Protein AF-A0A4V2Y4H7-F1 (afdb_monomer_lite)

Foldseek 3Di:
DDDDQDPDNDPPPDDADDDDDPVRVVVLVVQCVVPNAQPVRHSDADPVRHDDDPVNVLVVQVVVCVVPDDPVCNVDCPPVDVCVVVVVVLLVCVLVVNDLCSSCRRSVHDSVVSCLQRVVSVPPCVVVVVVVVCVVVVHDPDPPVVVVVVDDDPDPDPPPPRQPDPVSVVVVVVVVPPDDPPPDDDDDDDDDDDDDDDDDDDDDDDDDDDYDDDDD

pLDDT: mean 70.3, std 23.21, range [29.55, 97.69]

Sequence (216 aa):
MPPPRSLKARPKGVKRPVPASPELVAILRAHVAEFGAAEDGRLFRSQRGNRLAPVSYESVWRRAREHVLTAAQLATPLAQRPYDLRHACLSLWLNGGVPAANVAARAGHSVAMLQSTYAHCIDGDDEIMNRRIDAALGAPPTPVAERAEQSAAPLPHPRARVPRSFREYRRMITHSGSRRHTREAPEEGPDAGGDGSGQVDEPSPGQDVRRLHSAG

Radius of gyration: 30.88 Å; chains: 1; bounding box: 72×77×74 Å

Secondary structure (DSSP, 8-state):
-PPPPPSS---TT-----PPPHHHHHHHHHHHHHH---TT--S---TTSPPPPHHHHHHHHHHHHHHHS-HHHHTSSTT-STTHHHHHHHHHHHHTT--HHHHHHHHT--HHHHHHHHHHHHTT-HHHHHHHHHHHHT-----HHHHHHH-PPPP--------SSHHHHHHHHHHTT------PPPPPPP--------------------------

Structure (mmCIF, N/CA/C/O backbone):
data_AF-A0A4V2Y4H7-F1
#
_entry.id   AF-A0A4V2Y4H7-F1
#
loop_
_atom_site.group_PDB
_atom_site.id
_atom_site.type_symbol
_atom_site.label_atom_id
_atom_site.label_alt_id
_atom_site.label_comp_id
_atom_site.label_asym_id
_atom_site.label_entity_id
_atom_site.label_seq_id
_atom_site.pdbx_PDB_ins_code
_atom_site.Cartn_x
_atom_site.Cartn_y
_atom_site.Cartn_z
_atom_site.occupancy
_atom_site.B_iso_or_equiv
_atom_site.auth_seq_id
_atom_site.auth_comp_id
_atom_site.auth_asym_id
_atom_site.auth_atom_id
_atom_site.pdbx_PDB_model_num
ATOM 1 N N . MET A 1 1 ? -13.760 38.089 5.565 1.00 42.03 1 MET A N 1
ATOM 2 C CA . MET A 1 1 ? -12.705 37.204 6.111 1.00 42.03 1 MET A CA 1
ATOM 3 C C . MET A 1 1 ? -12.314 36.227 5.005 1.00 42.03 1 MET A C 1
ATOM 5 O O . MET A 1 1 ? -13.207 35.535 4.525 1.00 42.03 1 MET A O 1
ATOM 9 N N . PRO A 1 2 ? -11.073 36.238 4.487 1.00 47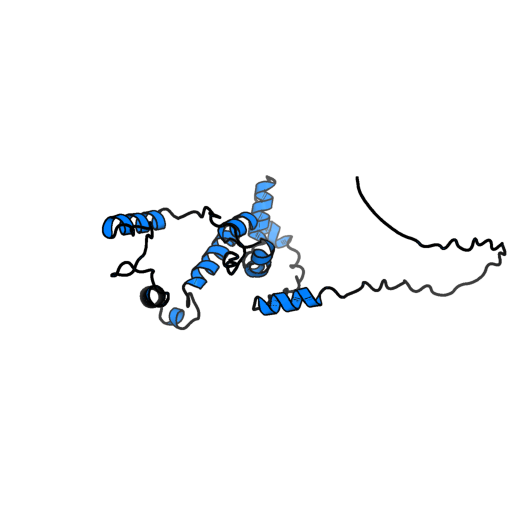.16 2 PRO A N 1
ATOM 10 C CA . PRO A 1 2 ? -10.687 35.316 3.421 1.00 47.16 2 PRO A CA 1
ATOM 11 C C . PRO A 1 2 ? -10.656 33.877 3.967 1.00 47.16 2 PRO A C 1
ATOM 13 O O . PRO A 1 2 ? -10.272 33.680 5.122 1.00 47.16 2 PRO A O 1
ATOM 16 N N . PRO A 1 3 ? -11.068 32.864 3.183 1.00 49.38 3 PRO A N 1
ATOM 17 C CA . PRO A 1 3 ? -11.133 31.493 3.670 1.00 49.38 3 PRO A CA 1
ATOM 18 C C . PRO A 1 3 ? -9.730 30.968 4.019 1.00 49.38 3 PRO A C 1
ATOM 20 O O . PRO A 1 3 ? -8.756 31.311 3.339 1.00 49.38 3 PRO A O 1
ATOM 23 N N . PRO A 1 4 ? -9.603 30.110 5.049 1.00 47.06 4 PRO A N 1
ATOM 24 C CA . PRO A 1 4 ? -8.318 29.554 5.444 1.00 47.06 4 PRO A CA 1
ATOM 25 C C . PRO A 1 4 ? -7.716 28.756 4.282 1.00 47.06 4 PRO A C 1
ATOM 27 O O . PRO A 1 4 ? -8.300 27.784 3.795 1.00 47.06 4 PRO A O 1
ATOM 30 N N . ARG A 1 5 ? -6.535 29.184 3.818 1.00 51.62 5 ARG A N 1
ATOM 31 C CA . ARG A 1 5 ? -5.764 28.477 2.787 1.00 51.62 5 ARG A CA 1
ATOM 32 C C . ARG A 1 5 ? -5.354 27.115 3.344 1.00 51.62 5 ARG A C 1
ATOM 34 O O . ARG A 1 5 ? -4.613 27.032 4.319 1.00 51.62 5 ARG A O 1
ATOM 41 N N . SER A 1 6 ? -5.843 26.040 2.727 1.00 47.53 6 SER A N 1
ATOM 42 C CA . SER A 1 6 ? -5.433 24.683 3.082 1.00 47.53 6 SER A CA 1
ATOM 43 C C . SER A 1 6 ? -3.945 24.485 2.775 1.00 47.53 6 SER A C 1
ATOM 45 O O . SER A 1 6 ? -3.427 25.004 1.785 1.00 47.53 6 SER A O 1
ATOM 47 N N . LEU A 1 7 ? -3.254 23.704 3.616 1.00 50.72 7 LEU A N 1
ATOM 48 C CA . LEU A 1 7 ? -1.792 23.517 3.587 1.00 50.72 7 LEU A CA 1
ATOM 49 C C . LEU A 1 7 ? -1.241 22.935 2.263 1.00 50.72 7 LEU A C 1
ATOM 51 O O . LEU A 1 7 ? -0.031 22.859 2.068 1.00 50.72 7 LEU A O 1
ATOM 55 N N . LYS A 1 8 ? -2.120 22.534 1.339 1.00 49.62 8 LYS A N 1
ATOM 56 C CA . LYS A 1 8 ? -1.843 22.305 -0.083 1.00 49.62 8 LYS A CA 1
ATOM 57 C C . LYS A 1 8 ? -3.092 22.756 -0.830 1.00 49.62 8 LYS A C 1
ATOM 59 O O . LYS A 1 8 ? -4.091 22.050 -0.749 1.00 49.62 8 LYS A O 1
ATOM 64 N N . ALA A 1 9 ? -3.047 23.913 -1.490 1.00 42.47 9 ALA A N 1
ATOM 65 C CA . ALA A 1 9 ? -4.150 24.517 -2.242 1.00 42.47 9 ALA A CA 1
ATOM 66 C C . ALA A 1 9 ? -4.766 23.533 -3.255 1.00 42.47 9 ALA A C 1
ATOM 68 O O . ALA A 1 9 ? -4.390 23.476 -4.422 1.00 42.47 9 ALA A O 1
ATOM 69 N N . ARG A 1 10 ? -5.692 22.704 -2.782 1.00 55.66 10 ARG A N 1
ATOM 70 C CA . ARG A 1 10 ? -6.389 21.688 -3.554 1.00 55.66 10 ARG A CA 1
ATOM 71 C C . ARG A 1 10 ? -7.880 21.982 -3.453 1.00 55.66 10 ARG A C 1
ATOM 73 O O . ARG A 1 10 ? -8.350 22.207 -2.334 1.00 55.66 10 ARG A O 1
ATOM 80 N N . PRO A 1 11 ? -8.620 21.947 -4.574 1.00 48.97 11 PRO A N 1
ATOM 81 C CA . PRO A 1 11 ? -10.071 22.050 -4.540 1.00 48.97 11 PRO A CA 1
ATOM 82 C C . PRO A 1 11 ? -10.647 21.021 -3.561 1.00 48.97 11 PRO A C 1
ATOM 84 O O . PRO A 1 11 ? -10.225 19.858 -3.552 1.00 48.97 11 PRO A O 1
ATOM 87 N N . LYS A 1 12 ? -11.597 21.431 -2.715 1.00 50.31 12 LYS A N 1
ATOM 88 C CA . LYS A 1 12 ? -12.370 20.476 -1.910 1.00 50.31 12 LYS A CA 1
ATOM 89 C C . LYS A 1 12 ? -13.009 19.455 -2.866 1.00 50.31 12 LYS A C 1
ATOM 91 O O . LYS A 1 12 ? -13.592 19.849 -3.866 1.00 50.31 12 LYS A O 1
ATOM 96 N N . GLY A 1 13 ? -12.885 18.159 -2.570 1.00 60.41 13 GLY A N 1
ATOM 97 C CA . GLY A 1 13 ? -13.602 17.105 -3.305 1.00 60.41 13 GLY A CA 1
ATOM 98 C C . GLY A 1 13 ? -12.819 16.320 -4.364 1.00 60.41 13 GLY A C 1
ATOM 99 O O . GLY A 1 13 ? -13.419 15.474 -5.019 1.00 60.41 13 GLY A O 1
ATOM 100 N N . VAL A 1 14 ? -11.502 16.510 -4.520 1.00 68.19 14 VAL A N 1
ATOM 101 C CA . VAL A 1 14 ? -10.700 15.643 -5.412 1.00 68.19 14 VAL A CA 1
ATOM 102 C C . VAL A 1 14 ? -10.674 14.211 -4.864 1.00 68.19 14 VAL A C 1
ATOM 104 O O . VAL A 1 14 ? -9.893 13.891 -3.963 1.00 68.19 14 VAL A O 1
ATOM 107 N N . LYS A 1 15 ? -11.529 13.351 -5.421 1.00 80.12 15 LYS A N 1
ATOM 108 C CA . LYS A 1 15 ? -11.549 11.906 -5.176 1.00 80.12 15 LYS A CA 1
ATOM 109 C C . LYS A 1 15 ? -10.592 11.215 -6.140 1.00 80.12 15 LYS A C 1
ATOM 111 O O . LYS A 1 15 ? -10.407 11.653 -7.272 1.00 80.12 15 LYS A O 1
ATOM 116 N N . ARG A 1 16 ? -9.969 10.134 -5.680 1.00 85.12 16 ARG A N 1
ATOM 117 C CA . ARG A 1 16 ? -9.119 9.276 -6.507 1.00 85.12 16 ARG A CA 1
ATOM 118 C C . ARG A 1 16 ? -9.582 7.844 -6.318 1.00 85.12 16 ARG A C 1
ATOM 120 O O . ARG A 1 16 ? -9.490 7.363 -5.188 1.00 85.12 16 ARG A O 1
ATOM 127 N N . PRO A 1 17 ? -10.093 7.181 -7.362 1.00 86.44 17 PRO A N 1
ATOM 128 C CA . PRO A 1 17 ? -10.380 5.765 -7.265 1.00 86.44 17 PRO A CA 1
ATOM 129 C C . PRO A 1 17 ? -9.058 5.014 -7.083 1.00 86.44 17 PRO A C 1
ATOM 131 O O . PRO A 1 17 ? -8.094 5.221 -7.824 1.00 86.44 17 PRO A O 1
ATOM 134 N N . VAL A 1 18 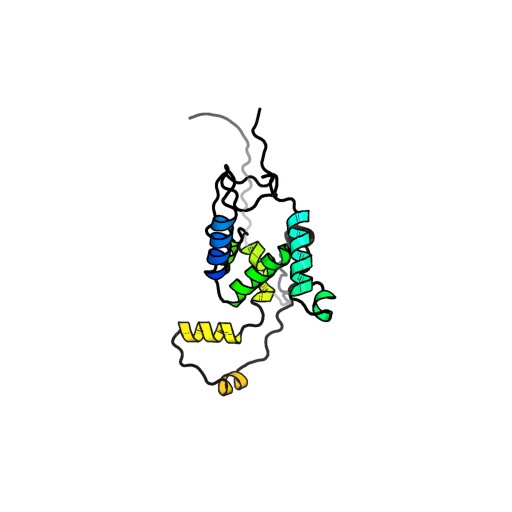? -9.010 4.165 -6.063 1.00 88.75 18 VAL A N 1
ATOM 135 C CA . VAL A 1 18 ? -7.891 3.266 -5.784 1.00 88.75 18 VAL A CA 1
ATOM 136 C C . VAL A 1 18 ? -8.481 1.863 -5.701 1.00 88.75 18 VAL A C 1
ATOM 138 O O . VAL A 1 18 ? -9.495 1.699 -5.021 1.00 88.75 18 VAL A O 1
ATOM 141 N N . PRO A 1 19 ? -7.912 0.867 -6.401 1.00 87.31 19 PRO A N 1
ATOM 142 C CA . PRO A 1 19 ? -8.408 -0.495 -6.288 1.00 87.31 19 PRO A CA 1
ATOM 143 C C . PRO A 1 19 ? -8.249 -0.987 -4.848 1.00 87.31 19 PRO A C 1
ATOM 145 O O . PRO A 1 19 ? -7.196 -0.806 -4.235 1.00 87.31 19 PRO A O 1
ATOM 148 N N . ALA A 1 20 ? -9.296 -1.617 -4.328 1.00 90.38 20 ALA A N 1
ATOM 149 C CA . ALA A 1 20 ? -9.243 -2.395 -3.101 1.00 90.38 20 ALA A CA 1
ATOM 150 C C . ALA A 1 20 ? -9.238 -3.875 -3.489 1.00 90.38 20 ALA A C 1
ATOM 152 O O . ALA A 1 20 ? -10.014 -4.275 -4.358 1.00 90.38 20 ALA A O 1
ATOM 153 N N . SER A 1 21 ? -8.361 -4.672 -2.877 1.00 91.88 21 SER A N 1
ATOM 154 C CA . SER A 1 21 ? -8.380 -6.117 -3.102 1.00 91.88 21 SER A CA 1
ATOM 155 C C . SER A 1 21 ? -9.671 -6.722 -2.526 1.00 91.88 21 SER A C 1
ATOM 157 O O . SER A 1 21 ? -10.233 -6.154 -1.579 1.00 91.88 21 SER A O 1
ATOM 159 N N . PRO A 1 22 ? -10.164 -7.850 -3.066 1.00 94.81 22 PRO A N 1
ATOM 160 C CA . PRO A 1 22 ? -11.354 -8.518 -2.539 1.00 94.81 22 PRO A CA 1
ATOM 161 C C . PRO A 1 22 ? -11.264 -8.813 -1.036 1.00 94.81 22 PRO A C 1
ATOM 163 O O . PRO A 1 22 ? -12.240 -8.621 -0.312 1.00 94.81 22 PRO A O 1
ATOM 166 N N . GLU A 1 23 ? -10.081 -9.186 -0.548 1.00 95.31 23 GLU A N 1
ATOM 167 C CA . GLU A 1 23 ? -9.818 -9.476 0.865 1.00 95.31 23 GLU A CA 1
ATOM 168 C C . GLU A 1 23 ? -9.974 -8.219 1.725 1.00 95.31 23 GLU A C 1
ATOM 170 O O . GLU A 1 23 ? -10.640 -8.249 2.760 1.00 95.31 23 GLU A O 1
ATOM 175 N N . LEU A 1 24 ? -9.431 -7.080 1.277 1.00 94.12 24 LEU A N 1
ATOM 176 C CA . LEU A 1 24 ? -9.614 -5.806 1.973 1.00 94.12 24 LEU A CA 1
ATOM 177 C C . LEU A 1 24 ? -11.093 -5.410 2.008 1.00 94.12 24 LEU A C 1
ATOM 179 O O . LEU A 1 24 ? -11.585 -4.955 3.039 1.00 94.12 24 LEU A O 1
ATOM 183 N N . VAL A 1 25 ? -11.815 -5.588 0.900 1.00 96.69 25 VAL A N 1
ATOM 184 C CA . VAL A 1 25 ? -13.256 -5.303 0.844 1.00 96.69 25 VAL A CA 1
ATOM 185 C C . VAL A 1 25 ? -14.023 -6.188 1.827 1.00 96.69 25 VAL A C 1
ATOM 187 O O . VAL A 1 25 ? -14.903 -5.679 2.521 1.00 96.69 25 VAL A O 1
ATOM 190 N N . ALA A 1 26 ? -13.684 -7.474 1.931 1.00 97.69 26 ALA A N 1
ATOM 191 C CA . ALA A 1 26 ? -14.301 -8.391 2.887 1.00 97.69 26 ALA A CA 1
ATOM 192 C C . ALA A 1 26 ? -14.067 -7.942 4.339 1.00 97.69 26 ALA A C 1
ATOM 194 O O . ALA A 1 26 ? -15.029 -7.824 5.099 1.00 97.69 26 ALA A O 1
ATOM 195 N N . ILE A 1 27 ? -12.827 -7.590 4.696 1.00 96.94 27 ILE A N 1
ATOM 196 C CA . ILE A 1 27 ? -12.473 -7.079 6.032 1.00 96.94 27 ILE A CA 1
ATOM 197 C C . ILE A 1 27 ? -13.247 -5.792 6.351 1.00 96.94 27 ILE A C 1
ATOM 199 O O . ILE A 1 27 ? -13.818 -5.656 7.432 1.00 96.94 27 ILE A O 1
ATOM 203 N N . LEU A 1 28 ? -13.312 -4.848 5.407 1.00 95.88 28 LEU A N 1
ATOM 204 C CA . LEU A 1 28 ? -14.032 -3.586 5.603 1.00 95.88 28 LEU A CA 1
ATOM 205 C C . LEU A 1 28 ? -15.541 -3.797 5.755 1.00 95.88 28 LEU A C 1
ATOM 207 O O . LEU A 1 28 ? -16.169 -3.127 6.572 1.00 95.88 28 LEU A O 1
ATOM 211 N N . ARG A 1 29 ? -16.132 -4.721 4.990 1.00 96.94 29 ARG A N 1
ATOM 212 C CA . ARG A 1 29 ? -17.557 -5.060 5.110 1.00 96.94 29 ARG A CA 1
ATOM 213 C C . ARG A 1 29 ? -17.869 -5.705 6.455 1.00 96.94 29 ARG A C 1
ATOM 215 O O . ARG A 1 29 ? -18.843 -5.300 7.079 1.00 96.94 29 ARG A O 1
ATOM 222 N N . ALA A 1 30 ? -17.036 -6.641 6.912 1.00 97.69 30 ALA A N 1
ATOM 223 C CA . ALA A 1 30 ? -17.178 -7.253 8.231 1.00 97.69 30 ALA A CA 1
ATOM 224 C C . ALA A 1 30 ? -17.107 -6.195 9.345 1.00 97.69 30 ALA A C 1
ATOM 226 O O . ALA A 1 30 ? -17.995 -6.132 10.189 1.00 97.69 30 ALA A O 1
ATOM 227 N N . HIS A 1 31 ? -16.132 -5.281 9.271 1.00 95.62 31 HIS A N 1
ATOM 228 C CA . HIS A 1 31 ? -16.014 -4.159 10.209 1.00 95.62 31 HIS A CA 1
ATOM 229 C C . HIS A 1 31 ? -17.267 -3.272 10.224 1.00 95.62 31 HIS A C 1
ATOM 231 O O . HIS A 1 31 ? -17.742 -2.882 11.286 1.00 95.62 31 HIS A O 1
ATOM 237 N N . VAL A 1 32 ? -17.824 -2.941 9.056 1.00 95.69 32 VAL A N 1
ATOM 238 C CA . VAL A 1 32 ? -19.052 -2.131 8.980 1.00 95.69 32 VAL A CA 1
ATOM 239 C C . VAL A 1 32 ? -20.263 -2.890 9.522 1.00 95.69 32 VAL A C 1
ATOM 241 O O . VAL A 1 32 ? -21.106 -2.271 10.160 1.00 95.69 32 VAL A O 1
ATOM 244 N N . ALA A 1 33 ? -20.360 -4.201 9.303 1.00 96.94 33 ALA A N 1
ATOM 245 C CA . ALA A 1 33 ? -21.452 -5.007 9.844 1.00 96.94 33 ALA A CA 1
ATOM 246 C C . ALA A 1 33 ? -21.405 -5.087 11.380 1.00 96.94 33 ALA A C 1
ATOM 248 O O . ALA A 1 33 ? -22.443 -4.990 12.025 1.00 96.94 33 ALA A O 1
ATOM 249 N N . GLU A 1 34 ? -20.210 -5.220 11.959 1.00 96.31 34 GLU A N 1
ATOM 250 C CA . GLU A 1 34 ? -20.019 -5.334 13.408 1.00 96.31 34 GLU A CA 1
ATOM 251 C C . GLU A 1 34 ? -20.118 -3.982 14.128 1.00 96.31 34 GLU A C 1
ATOM 253 O O . GLU A 1 34 ? -20.785 -3.859 15.154 1.00 96.31 34 GLU A O 1
ATOM 258 N N . PHE A 1 35 ? -19.472 -2.944 13.590 1.00 92.62 35 PHE A N 1
ATOM 259 C CA . PHE A 1 35 ? -19.330 -1.658 14.274 1.00 92.62 35 PHE A CA 1
ATOM 260 C C . PHE A 1 35 ? -20.165 -0.535 13.658 1.00 92.62 35 PHE A C 1
ATOM 262 O O . PHE A 1 35 ? -20.258 0.533 14.256 1.00 92.62 35 PHE A O 1
ATOM 269 N N . GLY A 1 36 ? -20.735 -0.691 12.465 1.00 93.00 36 GLY A N 1
ATOM 270 C CA . GLY A 1 36 ? -21.376 0.404 11.729 1.00 93.00 36 GLY A CA 1
ATOM 271 C C . GLY A 1 36 ? -20.406 1.522 11.315 1.00 93.00 36 GLY A C 1
ATOM 272 O O . GLY A 1 36 ? -19.198 1.470 11.562 1.00 93.00 36 GLY A O 1
ATOM 273 N N . ALA A 1 37 ? -20.940 2.585 10.713 1.00 92.06 37 ALA A N 1
ATOM 274 C CA . ALA A 1 37 ? -20.205 3.817 10.408 1.00 92.06 37 ALA A CA 1
ATOM 275 C C . ALA A 1 37 ? -20.568 4.937 11.398 1.00 92.06 37 ALA A C 1
ATOM 277 O O . ALA A 1 37 ? -21.613 4.897 12.043 1.00 92.06 37 ALA A O 1
ATOM 278 N N . ALA A 1 38 ? -19.703 5.943 11.534 1.00 90.00 38 ALA A N 1
ATOM 279 C CA . ALA A 1 38 ? -20.068 7.172 12.239 1.00 90.00 38 ALA A CA 1
ATOM 280 C C . ALA A 1 38 ? -21.156 7.945 11.469 1.00 90.00 38 ALA A C 1
ATOM 282 O O . ALA A 1 38 ? -21.281 7.784 10.257 1.00 90.00 38 ALA A O 1
ATOM 283 N N . GLU A 1 39 ? -21.871 8.846 12.149 1.00 88.31 39 GLU A N 1
ATOM 284 C CA . GLU A 1 39 ? -22.915 9.696 11.544 1.00 88.31 39 GLU A CA 1
ATOM 285 C C . GLU A 1 39 ? -22.410 10.519 10.348 1.00 88.31 39 GLU A C 1
ATOM 287 O O . GLU A 1 39 ? -23.136 10.753 9.389 1.00 88.31 39 GLU A O 1
ATOM 292 N N . ASP A 1 40 ? -21.134 10.912 10.364 1.00 89.56 40 ASP A N 1
ATOM 293 C CA . ASP A 1 40 ? -20.476 11.633 9.270 1.00 89.56 40 ASP A CA 1
ATOM 294 C C . ASP A 1 40 ? -19.832 10.709 8.215 1.00 89.56 40 ASP A C 1
ATOM 296 O O . ASP A 1 40 ? -19.048 11.160 7.377 1.00 89.56 40 ASP A O 1
ATOM 300 N N . GLY A 1 41 ? -20.129 9.408 8.260 1.00 89.56 41 GLY A N 1
ATOM 301 C CA . GLY A 1 41 ? -19.683 8.404 7.293 1.00 89.56 41 GLY A CA 1
ATOM 302 C C . GLY A 1 41 ? -18.272 7.852 7.520 1.00 89.56 41 GLY A C 1
ATOM 303 O O . GLY A 1 41 ? -17.769 7.098 6.683 1.00 89.56 41 GLY A O 1
ATOM 304 N N . ARG A 1 42 ? -17.592 8.191 8.626 1.00 92.56 42 ARG A N 1
ATOM 305 C CA . ARG A 1 42 ? -16.280 7.595 8.949 1.00 92.56 42 ARG A CA 1
ATOM 306 C C . ARG A 1 42 ? -16.414 6.102 9.258 1.00 92.56 42 ARG A C 1
ATOM 308 O O . ARG A 1 42 ? -17.169 5.715 10.145 1.00 92.56 42 ARG A O 1
ATOM 315 N N . LEU A 1 43 ? -15.590 5.286 8.599 1.00 93.38 43 LEU A N 1
ATOM 316 C CA . LEU A 1 43 ? -15.514 3.842 8.856 1.00 93.38 43 LEU A CA 1
ATOM 317 C C . LEU A 1 43 ? -14.852 3.530 10.206 1.00 93.38 43 LEU A C 1
ATOM 319 O O . LEU A 1 43 ? -15.320 2.681 10.958 1.00 93.38 43 LEU A O 1
ATOM 323 N N . PHE A 1 44 ? -13.780 4.252 10.540 1.00 92.88 44 PHE A N 1
ATOM 324 C CA . PHE A 1 44 ? -13.002 4.019 11.754 1.00 92.88 44 PHE A CA 1
ATOM 325 C C . PHE A 1 44 ? -13.127 5.185 12.737 1.00 92.88 44 PHE A C 1
ATOM 327 O O . PHE A 1 44 ? -12.955 6.353 12.370 1.00 92.88 44 PHE A O 1
ATOM 334 N N . ARG A 1 45 ? -13.397 4.864 14.005 1.00 91.25 45 ARG A N 1
ATOM 335 C CA . ARG A 1 45 ? -13.599 5.823 15.099 1.00 91.25 45 ARG A CA 1
ATOM 336 C C . ARG A 1 45 ? -13.106 5.245 16.421 1.00 91.25 45 ARG A C 1
ATOM 338 O O . ARG A 1 45 ? -12.980 4.032 16.557 1.00 91.25 45 ARG A O 1
ATOM 345 N N . SER A 1 46 ? -12.805 6.110 17.385 1.00 89.44 46 SER A N 1
ATOM 346 C CA . SER A 1 46 ? -12.528 5.656 18.750 1.00 89.44 46 SER A CA 1
ATOM 347 C C . SER A 1 46 ? -13.808 5.138 19.414 1.00 89.44 46 SER A C 1
ATOM 349 O O . SER A 1 46 ? -14.910 5.421 18.947 1.00 89.44 46 SER A O 1
ATOM 351 N N . GLN A 1 47 ? -13.677 4.450 20.552 1.00 84.94 47 GLN A N 1
ATOM 352 C CA . GLN A 1 47 ? -14.827 4.001 21.352 1.00 84.94 47 GLN A CA 1
ATOM 353 C C . GLN A 1 47 ? -15.780 5.147 21.740 1.00 84.94 47 GLN A C 1
ATOM 355 O O . GLN A 1 47 ? -16.970 4.929 21.915 1.00 84.94 47 GLN A O 1
ATOM 360 N N . ARG A 1 48 ? -15.271 6.385 21.824 1.00 86.62 48 ARG A N 1
ATOM 361 C CA . ARG A 1 48 ? -16.059 7.597 22.104 1.00 86.62 48 ARG A CA 1
ATOM 362 C C . ARG A 1 48 ? -16.608 8.282 20.838 1.00 86.62 48 ARG A C 1
ATOM 364 O O . ARG A 1 48 ? -17.018 9.431 20.909 1.00 86.62 48 ARG A O 1
ATOM 371 N N . GLY A 1 49 ? -16.517 7.656 19.662 1.00 86.00 49 GLY A N 1
ATOM 372 C CA . GLY A 1 49 ? -16.961 8.223 18.375 1.00 86.00 49 GLY A CA 1
ATOM 373 C C . GLY A 1 49 ? -16.014 9.260 17.742 1.00 86.00 49 GLY A C 1
ATOM 374 O O . GLY A 1 49 ? -16.240 9.739 16.624 1.00 86.00 49 GLY A O 1
ATOM 375 N N . ASN A 1 50 ? -14.905 9.588 18.408 1.00 89.12 50 ASN A N 1
ATOM 376 C CA . ASN A 1 50 ? -13.948 10.583 17.925 1.00 89.12 50 ASN A CA 1
ATOM 377 C C . ASN A 1 50 ? -13.109 10.057 16.750 1.00 89.12 50 ASN A C 1
ATOM 379 O O . ASN A 1 50 ? -13.048 8.855 16.478 1.00 89.12 50 ASN A O 1
ATOM 383 N N . ARG A 1 51 ? -12.432 10.970 16.040 1.00 89.88 51 ARG A N 1
ATOM 384 C CA . ARG A 1 51 ? -11.414 10.592 15.048 1.00 89.88 51 ARG A CA 1
ATOM 385 C C . ARG A 1 51 ? -10.329 9.755 15.727 1.00 89.88 51 ARG A C 1
ATOM 387 O O . ARG A 1 51 ? -9.932 10.056 16.850 1.00 89.88 51 ARG A O 1
ATOM 394 N N . LEU A 1 52 ? -9.862 8.713 15.040 1.00 90.12 52 LEU A N 1
ATOM 395 C CA . LEU A 1 52 ? -8.739 7.923 15.531 1.00 90.12 52 LEU A CA 1
ATOM 396 C C . LEU A 1 52 ? -7.495 8.803 15.645 1.00 90.12 52 LEU A C 1
ATOM 398 O O . LEU A 1 52 ? -7.117 9.488 14.693 1.00 90.12 52 LEU A O 1
ATOM 402 N N . ALA A 1 53 ? -6.871 8.773 16.818 1.00 88.69 53 ALA A N 1
ATOM 403 C CA . ALA A 1 53 ? -5.594 9.424 17.033 1.00 88.69 53 ALA A CA 1
ATOM 404 C C . ALA A 1 53 ? -4.470 8.591 16.387 1.00 88.69 53 ALA A C 1
ATOM 406 O O . ALA A 1 53 ? -4.560 7.359 16.398 1.00 88.69 53 ALA A O 1
ATOM 407 N N . PRO A 1 54 ? -3.394 9.225 15.883 1.00 86.81 54 PRO A N 1
ATOM 408 C CA . PRO A 1 54 ? -2.245 8.517 15.318 1.00 86.81 54 PRO A CA 1
ATOM 409 C C . PRO A 1 54 ? -1.699 7.404 16.210 1.00 86.81 54 PRO A C 1
ATOM 411 O O . PRO A 1 54 ? -1.547 6.261 15.783 1.00 86.81 54 PRO A O 1
ATOM 414 N N . VAL A 1 55 ? -1.558 7.717 17.497 1.00 88.56 55 VAL A N 1
ATOM 415 C CA 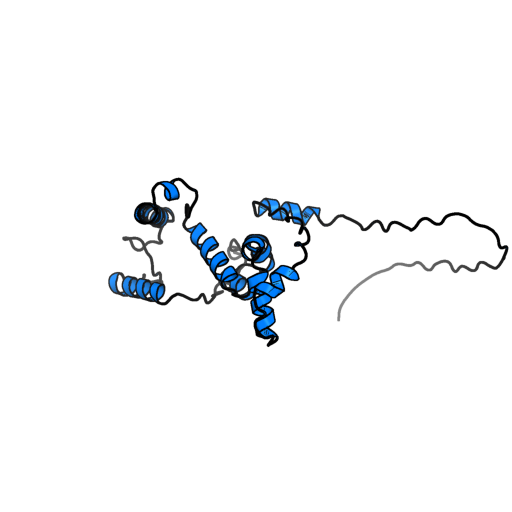. VAL A 1 55 ? -1.061 6.798 18.525 1.00 88.56 55 VAL A CA 1
ATOM 416 C C . VAL A 1 55 ? -1.883 5.509 18.634 1.00 88.56 55 VAL A C 1
ATOM 418 O O . VAL A 1 55 ? -1.344 4.455 18.970 1.00 88.56 55 VAL A O 1
ATOM 421 N N . SER A 1 56 ? -3.186 5.567 18.335 1.00 88.94 56 SER A N 1
ATOM 422 C CA . SER A 1 56 ? -4.078 4.413 18.437 1.00 88.94 56 SER A CA 1
ATOM 423 C C . SER A 1 56 ? -3.748 3.370 17.374 1.00 88.94 56 SER A C 1
ATOM 425 O O . SER A 1 56 ? -3.562 2.202 17.712 1.00 88.94 56 SER A O 1
ATOM 427 N N . TYR A 1 57 ? -3.626 3.774 16.105 1.00 88.44 57 TYR A N 1
ATOM 428 C CA . TYR A 1 57 ? -3.284 2.822 15.046 1.00 88.44 57 TYR A CA 1
ATOM 429 C C . TYR A 1 57 ? -1.790 2.469 15.043 1.00 88.44 57 TYR A C 1
ATOM 431 O O . TYR A 1 57 ? -1.442 1.363 14.646 1.00 88.44 57 TYR A O 1
ATOM 439 N N . GLU A 1 58 ? -0.900 3.347 15.518 1.00 91.62 58 GLU A N 1
ATOM 440 C CA . GLU A 1 58 ? 0.531 3.035 15.673 1.00 91.62 58 GLU A CA 1
ATOM 441 C C . GLU A 1 58 ? 0.769 1.931 16.710 1.00 91.62 58 GLU A C 1
ATOM 443 O O . GLU A 1 58 ? 1.580 1.032 16.486 1.00 91.62 58 GLU A O 1
ATOM 448 N N . SER A 1 59 ? 0.026 1.950 17.820 1.00 92.19 59 SER A N 1
ATOM 449 C CA . SER A 1 59 ? 0.085 0.886 18.827 1.00 92.19 59 SER A CA 1
ATOM 450 C C . SER A 1 59 ? -0.392 -0.457 18.265 1.00 92.19 59 SER A C 1
ATOM 452 O O . SER A 1 59 ? 0.277 -1.477 18.442 1.00 92.19 59 SER A O 1
ATOM 454 N N . VAL A 1 60 ? -1.512 -0.458 17.530 1.00 94.00 60 VAL A N 1
ATOM 455 C CA . VAL A 1 60 ? -2.014 -1.658 16.836 1.00 94.00 60 VAL A CA 1
ATOM 456 C C . VAL A 1 60 ? -0.996 -2.158 15.810 1.00 94.00 60 VAL A C 1
ATOM 458 O O . VAL A 1 60 ? -0.729 -3.355 15.750 1.00 94.00 60 VAL A O 1
ATOM 461 N N . TRP A 1 61 ? -0.373 -1.253 15.054 1.00 94.88 61 TRP A N 1
ATOM 462 C CA . TRP A 1 61 ? 0.658 -1.594 14.078 1.00 94.88 61 TRP A CA 1
ATOM 463 C C . TRP A 1 61 ? 1.871 -2.271 14.715 1.00 94.88 61 TRP A C 1
ATOM 465 O O . TRP A 1 61 ? 2.319 -3.307 14.230 1.00 94.88 61 TRP A O 1
ATOM 475 N N . ARG A 1 62 ? 2.380 -1.732 15.830 1.00 94.38 62 ARG A N 1
ATOM 476 C CA . ARG A 1 62 ? 3.493 -2.346 16.567 1.00 94.38 62 ARG A CA 1
ATOM 477 C C . ARG A 1 62 ? 3.158 -3.776 16.996 1.00 94.38 62 ARG A C 1
ATOM 479 O O . ARG A 1 62 ? 3.948 -4.675 16.734 1.00 94.38 62 ARG A O 1
ATOM 486 N N . ARG A 1 63 ? 1.969 -3.990 17.566 1.00 96.19 63 ARG A N 1
ATOM 487 C CA . ARG A 1 63 ? 1.502 -5.326 17.977 1.00 96.19 63 ARG A CA 1
ATOM 488 C C . ARG A 1 63 ? 1.374 -6.280 16.788 1.00 96.19 63 ARG A C 1
ATOM 490 O O . ARG A 1 63 ? 1.756 -7.438 16.890 1.00 96.19 63 ARG A O 1
ATOM 497 N N . ALA A 1 64 ? 0.876 -5.795 15.651 1.00 95.75 64 ALA A N 1
ATOM 498 C CA . ALA A 1 64 ? 0.796 -6.592 14.429 1.00 95.75 64 ALA A CA 1
ATOM 499 C C . ALA A 1 64 ? 2.188 -7.013 13.928 1.00 95.75 64 ALA A C 1
ATOM 501 O O . ALA A 1 64 ? 2.377 -8.168 13.557 1.00 95.75 64 ALA A O 1
ATOM 502 N N . ARG A 1 65 ? 3.184 -6.113 13.973 1.00 95.56 65 ARG A N 1
ATOM 503 C CA . ARG A 1 65 ? 4.577 -6.455 13.636 1.00 95.56 65 ARG A CA 1
ATOM 504 C C . ARG A 1 65 ? 5.122 -7.546 14.550 1.00 95.56 65 ARG A C 1
ATOM 506 O O . ARG A 1 65 ? 5.686 -8.506 14.044 1.00 95.56 65 ARG A O 1
ATOM 513 N N . GLU A 1 66 ? 4.944 -7.405 15.861 1.00 96.06 66 GLU A N 1
ATOM 514 C CA . GLU A 1 66 ? 5.402 -8.384 16.860 1.00 96.06 66 GLU A CA 1
ATOM 515 C C . GLU A 1 66 ? 4.769 -9.769 16.664 1.00 96.06 66 GLU A C 1
ATOM 517 O O . GLU A 1 66 ? 5.394 -10.776 16.972 1.00 96.06 66 GLU A O 1
ATOM 522 N N . HIS A 1 67 ? 3.547 -9.823 16.128 1.00 96.75 67 HIS A N 1
ATOM 523 C CA . HIS A 1 67 ? 2.833 -11.074 15.886 1.00 96.75 67 HIS A CA 1
ATOM 524 C C . HIS A 1 67 ? 3.242 -11.785 14.585 1.00 96.75 67 HIS A C 1
ATOM 526 O O . HIS A 1 67 ? 3.148 -13.006 14.505 1.00 96.75 67 HIS A O 1
ATOM 532 N N . VAL A 1 68 ? 3.656 -11.036 13.557 1.00 95.81 68 VAL A N 1
ATOM 533 C CA . VAL A 1 68 ? 3.877 -11.575 12.199 1.00 95.81 68 VAL A CA 1
ATOM 534 C C . VAL A 1 68 ? 5.360 -11.712 11.845 1.00 95.81 68 VAL A C 1
ATOM 536 O O . VAL A 1 68 ? 5.721 -12.576 11.050 1.00 95.81 68 VAL A O 1
ATOM 539 N N . LEU A 1 69 ? 6.229 -10.861 12.394 1.00 95.06 69 LEU A N 1
ATOM 540 C CA . LEU A 1 69 ? 7.651 -10.837 12.050 1.00 95.06 69 LEU A CA 1
ATOM 541 C C . LEU A 1 69 ? 8.481 -11.688 13.013 1.00 95.06 69 LEU A C 1
ATOM 543 O O . LEU A 1 69 ? 8.222 -11.738 14.214 1.00 95.06 69 LEU A O 1
ATOM 547 N N . THR A 1 70 ? 9.544 -12.302 12.494 1.00 96.75 70 THR A N 1
ATOM 548 C CA . THR A 1 70 ? 10.524 -12.999 13.337 1.00 96.75 70 THR A CA 1
ATOM 549 C C . THR A 1 70 ? 11.334 -12.006 14.175 1.00 96.75 70 THR A C 1
ATOM 551 O O . THR A 1 70 ? 11.462 -10.832 13.821 1.00 96.75 70 THR A O 1
ATOM 554 N N . ALA A 1 71 ? 11.956 -12.472 15.264 1.00 95.62 71 ALA A N 1
ATOM 555 C CA . ALA A 1 71 ? 12.809 -11.628 16.107 1.00 95.62 71 ALA A CA 1
ATOM 556 C C . ALA A 1 71 ? 13.939 -10.943 15.310 1.00 95.62 71 ALA A C 1
ATOM 558 O O . ALA A 1 71 ? 14.195 -9.752 15.487 1.00 95.62 71 ALA A O 1
ATOM 559 N N . ALA A 1 72 ? 14.560 -11.669 14.374 1.00 95.75 72 ALA A N 1
ATOM 560 C CA . ALA A 1 72 ? 15.592 -11.126 13.494 1.00 95.75 72 ALA A CA 1
ATOM 561 C C . ALA A 1 72 ? 15.043 -10.025 12.571 1.00 95.75 72 ALA A C 1
ATOM 563 O O . ALA A 1 72 ? 15.681 -8.992 12.400 1.00 95.75 72 ALA A O 1
ATOM 564 N N . GLN A 1 73 ? 13.842 -10.206 12.015 1.00 94.19 73 GLN A N 1
ATOM 565 C CA . GLN A 1 73 ? 13.192 -9.195 11.175 1.00 94.19 73 GLN A CA 1
ATOM 566 C C . GLN A 1 73 ? 12.767 -7.962 11.978 1.00 94.19 73 GLN A C 1
ATOM 568 O O . GLN A 1 73 ? 12.948 -6.839 11.507 1.00 94.19 73 GLN A O 1
ATOM 573 N N . LEU A 1 74 ? 12.243 -8.149 13.193 1.00 94.25 74 LEU A N 1
ATOM 574 C CA . LEU A 1 74 ? 11.849 -7.060 14.093 1.00 94.25 74 LEU A CA 1
ATOM 575 C C . LEU A 1 74 ? 13.020 -6.167 14.497 1.00 94.25 74 LEU A C 1
ATOM 577 O O . LEU A 1 74 ? 12.816 -4.965 14.670 1.00 94.25 74 LEU A O 1
ATOM 581 N N . ALA A 1 75 ? 14.221 -6.740 14.608 1.00 92.75 75 ALA A N 1
ATOM 582 C CA . ALA A 1 75 ? 15.453 -6.006 14.880 1.00 92.75 75 ALA A CA 1
ATOM 583 C C . ALA A 1 75 ? 15.894 -5.102 13.711 1.00 92.75 75 ALA A C 1
ATOM 585 O O . ALA A 1 75 ? 16.758 -4.244 13.885 1.00 92.75 75 ALA A O 1
ATOM 586 N N . THR A 1 76 ? 15.298 -5.260 12.524 1.00 93.44 76 THR A N 1
ATOM 587 C CA . THR A 1 76 ? 15.563 -4.406 11.361 1.00 93.44 76 THR A CA 1
ATOM 588 C C . THR A 1 76 ? 14.529 -3.275 11.226 1.00 93.44 76 THR A C 1
ATOM 590 O O . THR A 1 76 ? 13.435 -3.346 11.795 1.00 93.44 76 THR A O 1
ATOM 593 N N . PRO A 1 77 ? 14.799 -2.251 10.391 1.00 90.50 77 PRO A N 1
ATOM 594 C CA . PRO A 1 77 ? 13.815 -1.219 10.045 1.00 90.50 77 PRO A CA 1
ATOM 595 C C . PRO A 1 77 ? 12.598 -1.717 9.239 1.00 90.50 77 PRO A C 1
ATOM 597 O O . PRO A 1 77 ? 11.771 -0.905 8.820 1.00 90.50 77 PRO A O 1
ATOM 600 N N . LEU A 1 78 ? 12.470 -3.025 8.983 1.00 90.12 78 LEU A N 1
ATOM 601 C CA . LEU A 1 78 ? 11.393 -3.590 8.176 1.00 90.12 78 LEU A CA 1
ATOM 602 C C . LEU A 1 78 ? 10.019 -3.213 8.737 1.00 90.12 78 LEU A C 1
ATOM 604 O O . LEU A 1 78 ? 9.668 -3.548 9.873 1.00 90.12 78 LEU A O 1
ATOM 608 N N . ALA A 1 79 ? 9.225 -2.538 7.903 1.00 91.38 79 ALA A N 1
ATOM 609 C CA . ALA A 1 79 ? 7.850 -2.156 8.206 1.00 91.38 79 ALA A CA 1
ATOM 610 C C . ALA A 1 79 ? 7.713 -1.343 9.513 1.00 91.38 79 ALA A C 1
ATOM 612 O O . ALA A 1 79 ? 6.675 -1.399 10.172 1.00 91.38 79 ALA A O 1
ATOM 613 N N . GLN A 1 80 ? 8.764 -0.617 9.919 1.00 91.50 80 GLN A N 1
ATOM 614 C CA . GLN A 1 80 ? 8.839 0.079 11.207 1.00 91.50 80 GLN A CA 1
ATOM 615 C C . GLN A 1 80 ? 7.657 1.031 11.425 1.00 91.50 80 GLN A C 1
ATOM 617 O O . GLN A 1 80 ? 7.144 1.139 12.540 1.00 91.50 80 GLN A O 1
ATOM 622 N N . ARG A 1 81 ? 7.191 1.695 10.365 1.00 90.88 81 ARG A N 1
ATOM 623 C CA . ARG A 1 81 ? 6.060 2.624 10.408 1.00 90.88 81 ARG A CA 1
ATOM 624 C C . ARG A 1 81 ? 4.926 2.141 9.505 1.00 90.88 81 ARG A C 1
ATOM 626 O O . ARG A 1 81 ? 5.192 1.598 8.433 1.00 90.88 81 ARG A O 1
ATOM 633 N N . PRO A 1 82 ? 3.665 2.492 9.815 1.00 90.56 82 PRO A N 1
ATOM 634 C CA . PRO A 1 82 ? 2.546 2.236 8.907 1.00 90.56 82 PRO A CA 1
ATOM 635 C C . PRO A 1 82 ? 2.746 2.853 7.514 1.00 90.56 82 PRO A C 1
ATOM 637 O O . PRO A 1 82 ? 2.303 2.302 6.512 1.00 90.56 82 PRO A O 1
ATOM 640 N N . TYR A 1 83 ? 3.442 3.994 7.429 1.00 89.88 83 TYR A N 1
ATOM 641 C CA . TYR A 1 83 ? 3.725 4.658 6.153 1.00 89.88 83 TYR A CA 1
ATOM 642 C C . TYR A 1 83 ? 4.627 3.825 5.228 1.00 89.88 83 TYR A C 1
ATOM 644 O O . TYR A 1 83 ? 4.609 4.025 4.016 1.00 89.88 83 TYR A O 1
ATOM 652 N N . ASP A 1 84 ? 5.373 2.859 5.757 1.00 89.88 84 ASP A N 1
ATOM 653 C CA . ASP A 1 84 ? 6.248 2.012 4.948 1.00 89.88 84 ASP A CA 1
ATOM 654 C C . ASP A 1 84 ? 5.428 1.035 4.083 1.00 89.88 84 ASP A C 1
ATOM 656 O O . ASP A 1 84 ? 5.848 0.696 2.978 1.00 89.88 84 ASP A O 1
ATOM 660 N N . LEU A 1 85 ? 4.188 0.711 4.483 1.00 90.38 85 LEU A N 1
ATOM 661 C CA . LEU A 1 85 ? 3.227 -0.014 3.637 1.00 90.38 85 LEU A CA 1
ATOM 662 C C . LEU A 1 85 ? 2.894 0.739 2.350 1.00 90.38 85 LEU A C 1
ATOM 664 O O . LEU A 1 85 ? 2.64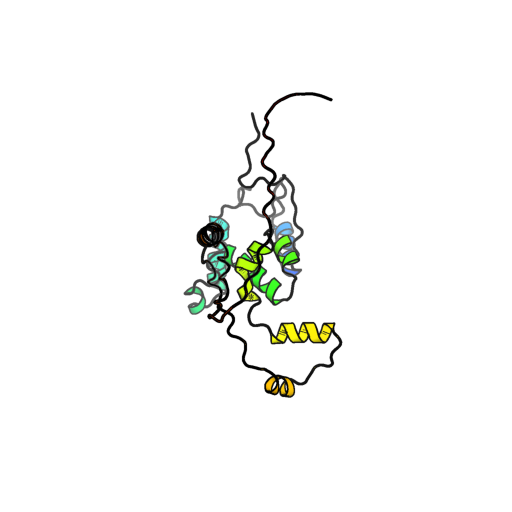5 0.132 1.309 1.00 90.38 85 LEU A O 1
ATOM 668 N N . ARG A 1 86 ? 2.898 2.075 2.401 1.00 90.81 86 ARG A N 1
ATOM 669 C CA . ARG A 1 86 ? 2.697 2.889 1.204 1.00 90.81 86 ARG A CA 1
ATOM 670 C C . ARG A 1 86 ? 3.861 2.712 0.238 1.00 90.81 86 ARG A C 1
ATOM 672 O O . ARG A 1 86 ? 3.617 2.577 -0.953 1.00 90.81 86 ARG A O 1
ATOM 679 N N . HIS A 1 87 ? 5.094 2.713 0.741 1.00 89.50 87 HIS A N 1
ATOM 680 C CA . HIS A 1 87 ? 6.274 2.468 -0.086 1.00 89.50 87 HIS A CA 1
ATOM 681 C C . HIS A 1 87 ? 6.222 1.065 -0.698 1.00 89.50 87 HIS A C 1
ATOM 683 O O . HIS A 1 87 ? 6.327 0.943 -1.914 1.00 89.50 87 HIS A O 1
ATOM 689 N N . ALA A 1 88 ? 5.926 0.045 0.111 1.00 89.69 88 ALA A N 1
ATOM 690 C CA . ALA A 1 88 ? 5.793 -1.334 -0.353 1.00 89.69 88 ALA A CA 1
ATOM 691 C C . ALA A 1 88 ? 4.725 -1.495 -1.450 1.00 89.69 88 ALA A C 1
ATOM 693 O O . ALA A 1 88 ? 4.984 -2.118 -2.472 1.00 89.69 88 ALA A O 1
ATOM 694 N N . CYS A 1 89 ? 3.547 -0.885 -1.280 1.00 91.12 89 CYS A N 1
ATOM 695 C CA . CYS A 1 89 ? 2.469 -0.932 -2.272 1.00 91.12 89 CYS A CA 1
ATOM 696 C C . CYS A 1 89 ? 2.874 -0.293 -3.612 1.00 91.12 89 CYS A C 1
ATOM 698 O O . CYS A 1 89 ? 2.598 -0.847 -4.675 1.00 91.12 89 CYS A O 1
ATOM 700 N N . LEU A 1 90 ? 3.557 0.856 -3.574 1.00 91.75 90 LEU A N 1
ATOM 701 C CA . LEU A 1 90 ? 3.989 1.540 -4.794 1.00 91.75 90 LEU A CA 1
ATOM 702 C C . LEU A 1 90 ? 5.085 0.765 -5.528 1.00 91.75 90 LEU A C 1
ATOM 704 O O . LEU A 1 90 ? 4.985 0.617 -6.744 1.00 91.75 90 LEU A O 1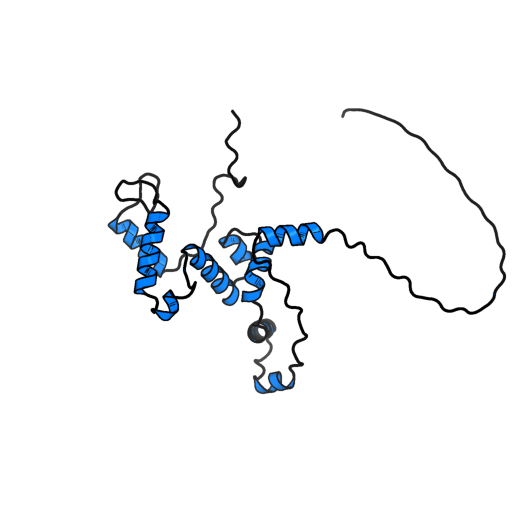
ATOM 708 N N . SER A 1 91 ? 6.069 0.229 -4.804 1.00 88.69 91 SER A N 1
ATOM 709 C CA . SER A 1 91 ? 7.086 -0.657 -5.378 1.00 88.69 91 SER A CA 1
ATOM 710 C C . SER A 1 91 ? 6.454 -1.916 -5.976 1.00 88.69 91 SER A C 1
ATOM 712 O O . SER A 1 91 ? 6.747 -2.261 -7.113 1.00 88.69 91 SER A O 1
ATOM 714 N N . LEU A 1 92 ? 5.508 -2.547 -5.271 1.00 89.75 92 LEU A N 1
ATOM 715 C CA . LEU A 1 92 ? 4.800 -3.730 -5.765 1.00 89.75 92 LEU A CA 1
ATOM 716 C C . LEU A 1 92 ? 4.083 -3.466 -7.095 1.00 89.75 92 LEU A C 1
ATOM 718 O O . LEU A 1 92 ? 4.188 -4.267 -8.018 1.00 89.75 92 LEU A O 1
ATOM 722 N N . TRP A 1 93 ? 3.353 -2.354 -7.218 1.00 90.75 93 TRP A N 1
ATOM 723 C CA . TRP A 1 93 ? 2.653 -2.033 -8.466 1.00 90.75 93 TRP A CA 1
ATOM 724 C C . TRP A 1 93 ? 3.607 -1.756 -9.625 1.00 90.75 93 TRP A C 1
ATOM 726 O O . TRP A 1 93 ? 3.328 -2.186 -10.743 1.00 90.75 93 TRP A O 1
ATOM 736 N N . LEU A 1 94 ? 4.715 -1.058 -9.371 1.00 89.44 94 LEU A N 1
ATOM 737 C CA . LEU A 1 94 ? 5.715 -0.778 -10.401 1.00 89.44 94 LEU A CA 1
ATOM 738 C C . LEU A 1 94 ? 6.372 -2.070 -10.896 1.00 89.44 94 LEU A C 1
ATOM 740 O O . LEU A 1 94 ? 6.392 -2.311 -12.102 1.00 89.44 94 LEU A O 1
ATOM 744 N N . ASN A 1 95 ? 6.786 -2.946 -9.983 1.00 85.12 95 ASN A N 1
ATOM 745 C CA . ASN A 1 95 ? 7.420 -4.223 -10.327 1.00 85.12 95 ASN A CA 1
ATOM 746 C C . ASN A 1 95 ? 6.415 -5.182 -10.988 1.00 85.12 95 ASN A C 1
ATOM 748 O O . ASN A 1 95 ? 6.742 -5.928 -11.909 1.00 85.12 95 ASN A O 1
ATOM 752 N N . GLY A 1 96 ? 5.138 -5.083 -10.611 1.00 86.19 96 GLY A N 1
ATOM 753 C CA . GLY A 1 96 ? 4.026 -5.752 -11.289 1.00 86.19 96 GLY A CA 1
ATOM 754 C C . GLY A 1 96 ? 3.751 -5.249 -12.713 1.00 86.19 96 GLY A C 1
ATOM 755 O O . GLY A 1 96 ? 2.872 -5.786 -13.380 1.00 86.19 96 GLY A O 1
ATOM 756 N N . GLY A 1 97 ? 4.479 -4.238 -13.203 1.00 86.00 97 GLY A N 1
ATOM 757 C CA . GLY A 1 97 ? 4.334 -3.689 -14.553 1.00 86.00 97 GLY A CA 1
ATOM 758 C C . GLY A 1 97 ? 3.201 -2.676 -14.712 1.00 86.00 97 GLY A C 1
ATOM 759 O O . GLY A 1 97 ? 2.847 -2.328 -15.838 1.00 86.00 97 GLY A O 1
ATOM 760 N N . VAL A 1 98 ? 2.613 -2.178 -13.619 1.00 89.38 98 VAL A N 1
ATOM 761 C CA . VAL A 1 98 ? 1.597 -1.122 -13.708 1.00 89.38 98 VAL A CA 1
ATOM 762 C C . VAL A 1 98 ? 2.269 0.169 -14.196 1.00 89.38 98 VAL A C 1
ATOM 764 O O . VAL A 1 98 ? 3.235 0.618 -13.575 1.00 89.38 98 VAL A O 1
ATOM 767 N N . PRO A 1 99 ? 1.744 0.834 -15.246 1.00 90.25 99 PRO A N 1
ATOM 768 C CA . PRO A 1 99 ? 2.351 2.052 -15.770 1.00 90.25 99 PRO A CA 1
ATOM 769 C C . PRO A 1 99 ? 2.537 3.133 -14.699 1.00 90.25 99 PRO A C 1
ATOM 771 O O . PRO A 1 99 ? 1.611 3.441 -13.939 1.00 90.25 99 PRO A O 1
ATOM 774 N N . ALA A 1 100 ? 3.711 3.771 -14.681 1.00 90.06 100 ALA A N 1
ATOM 775 C CA . ALA A 1 100 ? 4.079 4.774 -13.678 1.00 90.06 100 ALA A CA 1
ATOM 776 C C . ALA A 1 100 ? 3.067 5.932 -13.576 1.00 90.06 100 ALA A C 1
ATOM 778 O O . ALA A 1 100 ? 2.797 6.425 -12.481 1.00 90.06 100 ALA A O 1
ATOM 779 N N . ALA A 1 101 ? 2.445 6.332 -14.691 1.00 91.44 101 ALA A N 1
ATOM 780 C CA . ALA A 1 101 ? 1.382 7.338 -14.704 1.00 91.44 101 ALA A CA 1
ATOM 781 C C . ALA A 1 101 ? 0.148 6.909 -13.886 1.00 91.44 101 ALA A C 1
ATOM 783 O O . ALA A 1 101 ? -0.365 7.689 -13.079 1.00 91.44 101 ALA A O 1
ATOM 784 N N . ASN A 1 102 ? -0.279 5.650 -14.020 1.00 91.88 102 ASN A N 1
ATOM 785 C CA . ASN A 1 102 ? -1.408 5.090 -13.275 1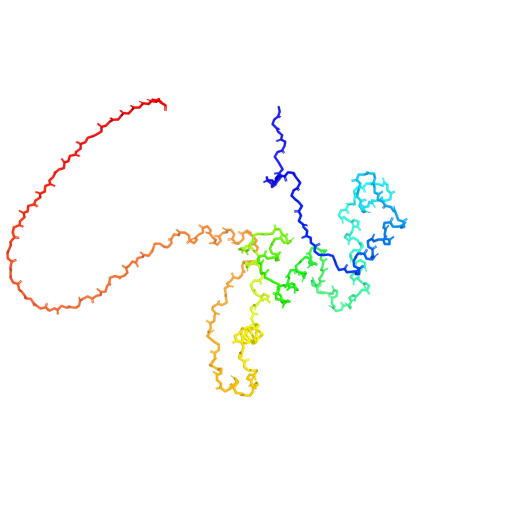.00 91.88 102 ASN A CA 1
ATOM 786 C C . ASN A 1 102 ? -1.084 4.975 -11.782 1.00 91.88 102 ASN A C 1
ATOM 788 O O . ASN A 1 102 ? -1.905 5.337 -10.932 1.00 91.88 102 ASN A O 1
ATOM 792 N N . VAL A 1 103 ? 0.132 4.525 -11.452 1.00 91.88 103 VAL A N 1
ATOM 793 C CA . VAL A 1 103 ? 0.621 4.468 -10.067 1.00 91.88 103 VAL A CA 1
ATOM 794 C C . VAL A 1 103 ? 0.663 5.870 -9.456 1.00 91.88 103 VAL A C 1
ATOM 796 O O . VAL A 1 103 ? 0.128 6.078 -8.366 1.00 91.88 103 VAL A O 1
ATOM 799 N N . ALA A 1 104 ? 1.213 6.860 -10.166 1.00 91.38 104 ALA A N 1
ATOM 800 C CA . ALA A 1 104 ? 1.293 8.245 -9.707 1.00 91.38 104 ALA A CA 1
ATOM 801 C C . ALA A 1 104 ? -0.095 8.856 -9.475 1.00 91.38 104 ALA A C 1
ATOM 803 O O . ALA A 1 104 ? -0.313 9.489 -8.439 1.00 91.38 104 ALA A O 1
ATOM 804 N N . ALA A 1 105 ? -1.051 8.622 -10.377 1.00 90.81 105 ALA A N 1
ATOM 805 C CA . ALA A 1 105 ? -2.424 9.101 -10.237 1.00 90.81 105 ALA A CA 1
ATOM 806 C C . ALA A 1 105 ? -3.105 8.540 -8.976 1.00 90.81 105 ALA A C 1
ATOM 808 O O . ALA A 1 105 ? -3.664 9.307 -8.182 1.00 90.81 105 ALA A O 1
ATOM 809 N N . ARG A 1 106 ? -2.986 7.224 -8.743 1.00 91.38 106 ARG A N 1
ATOM 810 C CA . ARG A 1 106 ? -3.547 6.523 -7.570 1.00 91.38 106 ARG A CA 1
ATOM 811 C C . ARG A 1 106 ? -2.865 6.939 -6.269 1.00 91.38 106 ARG A C 1
ATOM 813 O O . ARG A 1 106 ? -3.532 7.266 -5.290 1.00 91.38 106 ARG A O 1
ATOM 820 N N . ALA A 1 107 ? -1.535 7.006 -6.270 1.00 89.06 107 ALA A N 1
ATOM 821 C CA . ALA A 1 107 ? -0.747 7.498 -5.144 1.00 89.06 107 ALA A CA 1
ATOM 822 C C . ALA A 1 107 ? -1.028 8.982 -4.879 1.00 89.06 107 ALA A C 1
ATOM 824 O O . ALA A 1 107 ? -0.958 9.470 -3.750 1.00 89.06 107 ALA A O 1
ATOM 825 N N . GLY A 1 108 ? -1.365 9.721 -5.925 1.00 88.75 108 GLY A N 1
ATOM 826 C CA . GLY A 1 108 ? -1.576 11.141 -5.860 1.00 88.75 108 GLY A CA 1
ATOM 827 C C . GLY A 1 108 ? -0.311 11.982 -5.889 1.00 88.75 108 GLY A C 1
ATOM 828 O O . GLY A 1 108 ? -0.320 13.070 -5.304 1.00 88.75 108 GLY A O 1
ATOM 829 N N . HIS A 1 109 ? 0.718 11.473 -6.553 1.00 85.75 109 HIS A N 1
ATOM 830 C CA . HIS A 1 109 ? 1.995 12.120 -6.822 1.00 85.75 109 HIS A CA 1
ATOM 831 C C . HIS A 1 109 ? 2.055 12.609 -8.276 1.00 85.75 109 HIS A C 1
ATOM 833 O O . HIS A 1 109 ? 1.201 12.257 -9.087 1.00 85.75 109 HIS A O 1
ATOM 839 N N . SER A 1 110 ? 3.052 13.432 -8.606 1.00 87.00 110 SER A N 1
ATOM 840 C CA . SER A 1 110 ? 3.438 13.629 -10.005 1.00 87.00 110 SER A CA 1
ATOM 841 C C . SER A 1 110 ? 4.272 12.437 -10.480 1.00 87.00 110 SER A C 1
ATOM 843 O O . SER A 1 110 ? 4.934 11.785 -9.669 1.00 87.00 110 SER A O 1
ATOM 845 N N . VAL A 1 111 ? 4.272 12.172 -11.789 1.00 87.44 111 VAL A N 1
ATOM 846 C CA . VAL A 1 111 ? 5.091 11.101 -12.386 1.00 87.44 111 VAL A CA 1
ATOM 847 C C . VAL A 1 111 ? 6.576 11.337 -12.114 1.00 87.44 111 VAL A C 1
ATOM 849 O O . VAL A 1 111 ? 7.255 10.427 -11.656 1.00 87.44 111 VAL A O 1
ATOM 852 N N . ALA A 1 112 ? 7.048 12.577 -12.272 1.00 84.69 112 ALA A N 1
ATOM 853 C CA . ALA A 1 112 ? 8.438 12.943 -12.005 1.00 84.69 112 ALA A CA 1
ATOM 854 C C . ALA A 1 112 ? 8.876 12.634 -10.560 1.00 84.69 112 ALA A C 1
ATOM 856 O O . ALA A 1 112 ? 9.963 12.110 -10.342 1.00 84.69 112 ALA A O 1
ATOM 857 N N . MET A 1 113 ? 8.019 12.910 -9.567 1.00 87.38 113 MET A N 1
ATOM 858 C CA . MET A 1 113 ? 8.306 12.591 -8.161 1.00 87.38 113 MET A CA 1
ATOM 859 C C . MET A 1 113 ? 8.291 11.081 -7.899 1.00 87.38 113 MET A C 1
ATOM 861 O O . MET A 1 113 ? 9.092 10.579 -7.106 1.00 87.38 113 MET A O 1
ATOM 865 N N . LEU A 1 114 ? 7.381 10.352 -8.557 1.00 87.25 114 LEU A N 1
ATOM 866 C CA . LEU A 1 114 ? 7.340 8.897 -8.464 1.00 87.25 114 LEU A CA 1
ATOM 867 C C . LEU A 1 114 ? 8.643 8.307 -9.020 1.00 87.25 114 LEU A C 1
ATOM 869 O O . LEU A 1 114 ? 9.318 7.568 -8.313 1.00 87.25 114 LEU A O 1
ATOM 873 N N . GLN A 1 115 ? 9.044 8.698 -10.228 1.00 83.62 115 GLN A N 1
ATOM 874 C CA . GLN A 1 115 ? 10.278 8.224 -10.857 1.00 83.62 115 GLN A CA 1
ATOM 875 C C . GLN A 1 115 ? 11.524 8.606 -10.051 1.00 83.62 115 GLN A C 1
ATOM 877 O O . GLN A 1 115 ? 12.357 7.745 -9.797 1.00 83.62 115 GLN A O 1
ATOM 882 N N . SER A 1 116 ? 11.625 9.837 -9.536 1.00 83.94 116 SER A N 1
ATOM 883 C CA . SER A 1 116 ? 12.783 10.238 -8.719 1.00 83.94 116 SER A CA 1
ATOM 884 C C . SER A 1 116 ? 12.948 9.411 -7.441 1.00 83.94 116 SER A C 1
ATOM 886 O O . SER A 1 116 ? 14.037 9.359 -6.880 1.00 83.94 116 SER A O 1
ATOM 888 N N . THR A 1 117 ? 11.857 8.824 -6.943 1.00 81.56 117 THR A N 1
ATOM 889 C CA . THR A 1 117 ? 11.845 8.040 -5.703 1.00 81.56 117 THR A CA 1
ATOM 890 C C . THR A 1 117 ? 11.975 6.542 -5.977 1.00 81.56 117 THR A C 1
ATOM 892 O O . THR A 1 117 ? 12.660 5.858 -5.226 1.00 81.56 117 THR A O 1
ATOM 895 N N . TYR A 1 118 ? 11.339 6.032 -7.036 1.00 83.56 118 TYR A N 1
ATOM 896 C CA . TYR A 1 118 ? 11.145 4.596 -7.277 1.00 83.56 118 TYR A CA 1
ATOM 897 C C . TYR A 1 118 ? 11.771 4.075 -8.579 1.00 83.56 118 TYR A C 1
ATOM 899 O O . TYR A 1 118 ? 11.507 2.931 -8.926 1.00 83.56 118 TYR A O 1
ATOM 907 N N . ALA A 1 119 ? 12.591 4.855 -9.297 1.00 79.62 119 ALA A N 1
ATOM 908 C CA . ALA A 1 119 ? 13.307 4.360 -10.486 1.00 79.62 119 ALA A CA 1
ATOM 909 C C . ALA A 1 119 ? 14.069 3.055 -10.189 1.00 79.62 119 ALA A C 1
ATOM 911 O O . ALA A 1 119 ? 13.872 2.064 -10.876 1.00 79.62 119 ALA A O 1
ATOM 912 N N . HIS A 1 120 ? 14.762 3.010 -9.047 1.00 76.38 120 HIS A N 1
ATOM 913 C CA . HIS A 1 120 ? 15.482 1.829 -8.561 1.00 76.38 120 HIS A CA 1
ATOM 914 C C . HIS A 1 120 ? 14.622 0.573 -8.340 1.00 76.38 120 HIS A C 1
ATOM 916 O O . HIS A 1 120 ? 15.173 -0.502 -8.155 1.00 76.38 120 HIS A O 1
ATOM 922 N N . CYS A 1 121 ? 13.292 0.698 -8.263 1.00 72.62 121 CYS A N 1
ATOM 923 C CA . CYS A 1 121 ? 12.405 -0.465 -8.176 1.00 72.62 121 CYS A CA 1
ATOM 924 C C . CYS A 1 121 ? 12.222 -1.139 -9.545 1.00 72.62 121 CYS A C 1
ATOM 926 O O . CYS A 1 121 ? 11.899 -2.316 -9.590 1.00 72.62 121 CYS A O 1
ATOM 928 N N . ILE A 1 122 ? 12.416 -0.389 -10.633 1.00 67.69 122 ILE A N 1
ATOM 929 C CA . ILE A 1 122 ? 12.277 -0.834 -12.026 1.00 67.69 122 ILE A CA 1
ATOM 930 C C . ILE A 1 122 ? 13.660 -1.163 -12.625 1.00 67.69 122 ILE A C 1
ATOM 932 O O . ILE A 1 122 ? 13.753 -1.943 -13.568 1.00 67.69 122 ILE A O 1
ATOM 936 N N . ASP A 1 123 ? 14.730 -0.581 -12.071 1.00 60.47 123 ASP A N 1
ATOM 937 C CA . ASP A 1 123 ? 16.114 -0.843 -12.474 1.00 60.47 123 ASP A CA 1
ATOM 938 C C . ASP A 1 123 ? 16.521 -2.297 -12.146 1.00 60.47 123 ASP A C 1
ATOM 940 O O . ASP A 1 123 ? 16.409 -2.732 -10.999 1.00 60.47 123 ASP A O 1
ATOM 944 N N . GLY A 1 124 ? 17.047 -3.030 -13.136 1.00 61.38 124 GLY A N 1
ATOM 945 C CA . GLY A 1 124 ? 17.538 -4.411 -12.979 1.00 61.38 124 GLY A CA 1
ATOM 946 C C . GLY A 1 124 ? 16.640 -5.504 -13.569 1.00 61.38 124 GLY A C 1
ATOM 947 O O . GLY A 1 124 ? 17.014 -6.672 -13.530 1.00 61.38 124 GLY A O 1
ATOM 948 N N . ASP A 1 125 ? 15.505 -5.131 -14.160 1.00 67.56 125 ASP A N 1
ATOM 949 C CA . ASP A 1 125 ? 14.547 -6.052 -14.786 1.00 67.56 125 ASP A CA 1
ATOM 950 C C . ASP A 1 125 ? 14.698 -6.125 -16.322 1.00 67.56 125 ASP A C 1
ATOM 952 O O . ASP A 1 125 ? 13.737 -6.444 -17.024 1.00 67.56 125 ASP A O 1
ATOM 956 N N . ASP A 1 126 ? 15.884 -5.842 -16.876 1.00 73.31 126 ASP A N 1
ATOM 957 C CA . ASP A 1 126 ? 16.114 -5.740 -18.331 1.00 73.31 126 ASP A CA 1
ATOM 958 C C . ASP A 1 126 ? 15.610 -6.973 -19.097 1.00 73.31 126 ASP A C 1
ATOM 960 O O . ASP A 1 126 ? 14.938 -6.848 -20.117 1.00 73.31 126 ASP A O 1
ATOM 964 N N . GLU A 1 127 ? 15.824 -8.179 -18.569 1.00 76.06 127 GLU A N 1
ATOM 965 C CA . GLU A 1 127 ? 15.315 -9.418 -19.169 1.00 76.06 127 GLU A CA 1
ATOM 966 C C . GLU A 1 127 ? 13.784 -9.529 -19.139 1.00 76.06 127 GLU A C 1
ATOM 968 O O . GLU A 1 127 ? 13.171 -10.072 -20.062 1.00 76.06 127 GLU A O 1
ATOM 973 N N . ILE A 1 128 ? 13.138 -9.046 -18.075 1.00 76.75 128 ILE A N 1
ATOM 974 C CA . ILE A 1 128 ? 11.672 -9.007 -17.973 1.00 76.75 128 ILE A CA 1
ATOM 975 C C . ILE A 1 128 ? 11.123 -7.979 -18.962 1.00 76.75 128 ILE A C 1
ATOM 977 O O . ILE A 1 128 ? 10.125 -8.249 -19.636 1.00 76.75 128 ILE A O 1
ATOM 981 N N . MET A 1 129 ? 11.769 -6.819 -19.072 1.00 77.88 129 MET A N 1
ATOM 982 C CA . MET A 1 129 ? 11.354 -5.754 -19.982 1.00 77.88 129 MET A CA 1
ATOM 983 C C . MET A 1 129 ? 11.548 -6.165 -21.439 1.00 77.88 129 MET A C 1
ATOM 985 O O . MET A 1 129 ? 10.606 -6.043 -22.220 1.00 77.88 129 MET A O 1
ATOM 989 N N . ASN A 1 130 ? 12.691 -6.755 -21.783 1.00 83.50 130 ASN A N 1
ATOM 990 C CA . ASN A 1 130 ? 12.951 -7.295 -23.115 1.00 83.50 130 ASN A CA 1
ATOM 991 C C . ASN A 1 130 ? 11.932 -8.377 -23.476 1.00 83.50 130 ASN A C 1
ATOM 993 O O . ASN A 1 130 ? 11.305 -8.280 -24.523 1.00 83.50 130 ASN A O 1
ATOM 997 N N . ARG A 1 131 ? 11.634 -9.328 -22.575 1.00 83.19 131 ARG A N 1
ATOM 998 C CA . ARG A 1 131 ? 10.570 -10.326 -22.812 1.00 83.19 131 ARG A CA 1
ATOM 999 C C . ARG A 1 131 ? 9.202 -9.696 -23.075 1.00 83.19 131 ARG A C 1
ATOM 1001 O O . ARG A 1 131 ? 8.452 -10.195 -23.909 1.00 83.19 131 ARG A O 1
ATOM 1008 N N . ARG A 1 132 ? 8.855 -8.618 -22.366 1.00 81.44 132 ARG A N 1
ATOM 1009 C CA . ARG A 1 132 ? 7.602 -7.881 -22.602 1.00 81.44 132 ARG A CA 1
ATOM 1010 C C . ARG A 1 132 ? 7.603 -7.178 -23.962 1.00 81.44 132 ARG A C 1
ATOM 1012 O O . ARG A 1 132 ? 6.566 -7.177 -24.619 1.00 81.44 132 ARG A O 1
ATOM 1019 N N . ILE A 1 133 ? 8.735 -6.606 -24.378 1.00 84.25 133 ILE A N 1
ATOM 1020 C CA . ILE A 1 133 ? 8.908 -5.982 -25.699 1.00 84.25 133 ILE A CA 1
ATOM 1021 C C . ILE A 1 133 ? 8.789 -7.040 -26.799 1.00 84.25 133 ILE A C 1
ATOM 1023 O O . ILE A 1 133 ? 7.981 -6.873 -27.708 1.00 84.25 133 ILE A O 1
ATOM 1027 N N . ASP A 1 134 ? 9.509 -8.153 -26.679 1.00 88.56 134 ASP A N 1
ATOM 1028 C CA . ASP A 1 134 ? 9.492 -9.255 -27.645 1.00 88.56 134 ASP A CA 1
ATOM 1029 C C . ASP A 1 134 ? 8.078 -9.813 -27.834 1.00 88.56 134 ASP A C 1
ATOM 1031 O O . ASP A 1 134 ? 7.605 -9.961 -28.962 1.00 88.56 134 ASP A O 1
ATOM 1035 N N . ALA A 1 135 ? 7.365 -10.045 -26.726 1.00 86.19 135 ALA A N 1
ATOM 1036 C CA . ALA A 1 135 ? 5.979 -10.497 -26.753 1.00 86.19 135 ALA A CA 1
ATOM 1037 C C . ALA A 1 135 ? 5.049 -9.484 -27.443 1.00 86.19 135 ALA A C 1
ATOM 1039 O O . ALA A 1 135 ? 4.158 -9.882 -28.191 1.00 86.19 135 ALA A O 1
ATOM 1040 N N . ALA A 1 136 ? 5.255 -8.182 -27.221 1.00 85.56 136 ALA A N 1
ATOM 1041 C CA . ALA A 1 136 ? 4.468 -7.132 -27.865 1.00 85.56 136 ALA A CA 1
ATOM 1042 C C . ALA A 1 136 ? 4.765 -7.001 -29.369 1.00 85.56 136 ALA A C 1
ATOM 1044 O O . ALA A 1 136 ? 3.868 -6.662 -30.138 1.00 85.56 136 ALA A O 1
ATOM 1045 N N . LEU A 1 137 ? 6.001 -7.285 -29.787 1.00 91.06 137 LEU A N 1
ATOM 1046 C CA . LEU A 1 137 ? 6.427 -7.278 -31.189 1.00 91.06 137 LEU A CA 1
ATOM 1047 C C . LEU A 1 137 ? 6.099 -8.587 -31.929 1.00 91.06 137 LEU A C 1
ATOM 1049 O O . LEU A 1 137 ? 6.320 -8.671 -33.134 1.00 91.06 137 LEU A O 1
ATOM 1053 N N . GLY A 1 138 ? 5.569 -9.601 -31.235 1.00 83.31 138 GLY A N 1
ATOM 1054 C CA . GLY A 1 138 ? 5.253 -10.906 -31.821 1.00 83.31 138 GLY A CA 1
ATOM 1055 C C . GLY A 1 138 ? 6.487 -11.757 -32.138 1.00 83.31 138 GLY A C 1
ATOM 1056 O O . GLY A 1 138 ? 6.394 -12.685 -32.942 1.00 83.31 138 GLY A O 1
ATOM 1057 N N . ALA A 1 139 ? 7.638 -11.457 -31.529 1.00 71.94 139 ALA A N 1
ATOM 1058 C CA . ALA A 1 139 ? 8.840 -12.261 -31.697 1.00 71.94 139 ALA A CA 1
ATOM 1059 C C . ALA A 1 139 ? 8.663 -13.627 -31.002 1.00 71.94 139 ALA A C 1
ATOM 1061 O O . ALA A 1 139 ? 8.154 -13.679 -29.875 1.00 71.94 139 ALA A O 1
ATOM 1062 N N . PRO A 1 140 ? 9.070 -14.747 -31.634 1.00 64.19 140 PRO A N 1
ATOM 1063 C CA . PRO A 1 140 ? 9.057 -16.040 -30.964 1.00 64.19 140 PRO A CA 1
ATOM 1064 C C . PRO A 1 140 ? 9.969 -15.983 -29.726 1.00 64.19 140 PRO A C 1
ATOM 1066 O O . PRO A 1 140 ? 10.998 -15.301 -29.762 1.00 64.19 140 PRO A O 1
ATOM 1069 N N . PRO A 1 141 ? 9.623 -16.678 -28.625 1.00 60.19 141 PRO A N 1
ATOM 1070 C CA . PRO A 1 141 ? 10.464 -16.703 -27.436 1.00 60.19 141 PRO A CA 1
ATOM 1071 C C . PRO A 1 141 ? 11.832 -17.282 -27.807 1.00 60.19 141 PRO A C 1
ATOM 1073 O O . PRO A 1 141 ? 11.960 -18.478 -28.061 1.00 60.19 141 PRO A O 1
ATOM 1076 N N . THR A 1 142 ? 12.853 -16.429 -27.867 1.00 58.78 142 THR A N 1
ATOM 1077 C CA . THR A 1 142 ? 14.227 -16.870 -28.120 1.00 58.78 142 THR A CA 1
ATOM 1078 C C . THR A 1 142 ? 14.684 -17.692 -26.912 1.00 58.78 142 THR A C 1
ATOM 1080 O O . THR A 1 142 ? 14.550 -17.206 -25.781 1.00 58.78 142 THR A O 1
ATOM 1083 N N . PRO A 1 143 ? 15.199 -18.918 -27.098 1.00 57.56 143 PRO A N 1
ATOM 1084 C CA . PRO A 1 143 ? 15.731 -19.714 -26.002 1.00 57.56 143 PRO A CA 1
ATOM 1085 C C . PRO A 1 143 ? 16.811 -18.939 -25.239 1.00 57.56 143 PRO A C 1
ATOM 1087 O O . PRO A 1 143 ? 17.654 -18.270 -25.834 1.00 57.56 143 PRO A O 1
ATOM 1090 N N . VAL A 1 144 ? 16.805 -19.054 -23.908 1.00 57.50 144 VAL A N 1
ATOM 1091 C CA . VAL A 1 144 ? 17.720 -18.341 -22.990 1.00 57.50 144 VAL A CA 1
ATOM 1092 C C . VAL A 1 144 ? 19.202 -18.567 -23.346 1.00 57.50 144 VAL A C 1
ATOM 1094 O O . VAL A 1 144 ? 20.029 -17.691 -23.110 1.00 57.50 144 VAL A O 1
ATOM 1097 N N . ALA A 1 145 ? 19.521 -19.707 -23.970 1.00 55.16 145 ALA A N 1
ATOM 1098 C CA . ALA A 1 145 ? 20.870 -20.074 -24.394 1.00 55.16 145 ALA A CA 1
ATOM 1099 C C . ALA A 1 145 ? 21.466 -19.135 -25.465 1.00 55.16 145 ALA A C 1
ATOM 1101 O O . ALA A 1 145 ? 22.621 -18.750 -25.335 1.00 55.16 145 ALA A O 1
ATOM 1102 N N . GLU A 1 146 ? 20.689 -18.689 -26.460 1.00 53.19 146 GLU A N 1
ATOM 1103 C CA . GLU A 1 146 ? 21.199 -17.809 -27.533 1.00 53.19 146 GLU A CA 1
ATOM 1104 C C . GLU A 1 146 ? 21.375 -16.351 -27.073 1.00 53.19 146 GLU A C 1
ATOM 1106 O O . GLU A 1 146 ? 22.242 -15.632 -27.569 1.00 53.19 146 GLU A O 1
ATOM 1111 N N . ARG A 1 147 ? 20.592 -15.897 -26.081 1.00 51.91 147 ARG A N 1
ATOM 1112 C CA . ARG A 1 147 ? 20.701 -14.527 -25.541 1.00 51.91 147 ARG A CA 1
ATOM 1113 C C . ARG A 1 147 ? 21.927 -14.334 -24.654 1.00 51.91 147 ARG A C 1
ATOM 1115 O O . ARG A 1 147 ? 22.495 -13.245 -24.646 1.00 51.91 147 ARG A O 1
ATOM 1122 N N . ALA A 1 148 ? 22.338 -15.375 -23.928 1.00 53.97 148 ALA A N 1
ATOM 1123 C CA . ALA A 1 148 ? 23.538 -15.339 -23.095 1.00 53.97 148 ALA A CA 1
ATOM 1124 C C . ALA A 1 148 ? 24.814 -15.155 -23.937 1.00 53.97 148 ALA A C 1
ATOM 1126 O O . ALA A 1 148 ? 25.740 -14.477 -23.500 1.00 53.97 148 ALA A O 1
ATOM 1127 N N . GLU A 1 149 ? 24.831 -15.689 -25.161 1.00 49.91 149 GLU A N 1
ATOM 1128 C CA . GLU A 1 149 ? 25.947 -15.543 -26.106 1.00 49.91 149 GLU A CA 1
ATOM 1129 C C . GLU A 1 149 ? 25.967 -14.176 -26.818 1.00 49.91 149 GLU A C 1
ATOM 1131 O O . GLU A 1 149 ? 27.023 -13.726 -27.256 1.00 49.91 149 GLU A O 1
ATOM 1136 N N . GLN A 1 150 ? 24.825 -13.481 -26.898 1.00 54.72 150 GLN A N 1
ATOM 1137 C CA . GLN A 1 150 ? 24.680 -12.183 -27.581 1.00 54.72 150 GLN A CA 1
ATOM 1138 C C . GLN A 1 150 ? 24.675 -10.974 -26.632 1.00 54.72 150 GLN A C 1
ATOM 1140 O O . GLN A 1 150 ? 24.720 -9.827 -27.084 1.00 54.72 150 GLN A O 1
ATOM 1145 N N . SER A 1 151 ? 24.631 -11.197 -25.316 1.00 50.09 151 SER A N 1
ATOM 1146 C CA . SER A 1 151 ? 24.638 -10.120 -24.329 1.00 50.09 151 SER A CA 1
ATOM 1147 C C . SER A 1 151 ? 26.039 -9.519 -24.195 1.00 50.09 151 SER A C 1
ATOM 1149 O O . SER A 1 151 ? 26.878 -10.010 -23.441 1.00 50.09 151 SER A O 1
ATOM 1151 N N . ALA A 1 152 ? 26.284 -8.402 -24.881 1.00 60.25 152 ALA A N 1
ATOM 1152 C CA . ALA A 1 152 ? 27.389 -7.517 -24.529 1.00 60.25 152 ALA A CA 1
ATOM 1153 C C . ALA A 1 152 ? 27.263 -7.085 -23.054 1.00 60.25 152 ALA A C 1
ATOM 1155 O O . ALA A 1 152 ? 26.154 -6.936 -22.533 1.00 60.25 152 ALA A O 1
ATOM 1156 N N . ALA A 1 153 ? 28.401 -6.894 -22.379 1.00 56.16 153 ALA A N 1
ATOM 1157 C CA . ALA A 1 153 ? 28.432 -6.444 -20.990 1.00 56.16 153 ALA A CA 1
ATOM 1158 C C . ALA A 1 153 ? 27.565 -5.178 -20.816 1.00 56.16 153 ALA A C 1
ATOM 1160 O O . ALA A 1 153 ? 27.662 -4.276 -21.657 1.00 56.16 153 ALA A O 1
ATOM 1161 N N . PRO A 1 154 ? 26.741 -5.078 -19.751 1.00 54.22 154 PRO A N 1
ATOM 1162 C CA . PRO A 1 154 ? 25.921 -3.897 -19.520 1.00 54.22 154 PRO A CA 1
ATOM 1163 C C . PRO A 1 154 ? 26.811 -2.658 -19.531 1.00 54.22 154 PRO A C 1
ATOM 1165 O O . PRO A 1 154 ? 27.821 -2.610 -18.819 1.00 54.22 154 PRO A O 1
ATOM 1168 N N . LEU A 1 155 ? 26.452 -1.656 -20.337 1.00 53.38 155 LEU A N 1
ATOM 1169 C CA . LEU A 1 155 ? 27.137 -0.371 -20.283 1.00 53.38 155 LEU A CA 1
ATOM 1170 C C . LEU A 1 155 ? 27.070 0.133 -18.834 1.00 53.38 155 LEU A C 1
ATOM 1172 O O . LEU A 1 155 ? 26.006 0.047 -18.213 1.00 53.38 155 LEU A O 1
ATOM 1176 N N . PRO A 1 156 ? 28.170 0.653 -18.264 1.00 48.69 156 PRO A N 1
ATOM 1177 C CA . PRO A 1 156 ? 28.148 1.186 -16.915 1.00 48.69 156 PRO A CA 1
ATOM 1178 C C . PRO A 1 156 ? 27.217 2.399 -16.883 1.00 48.69 156 PRO A C 1
ATOM 1180 O O . PRO A 1 156 ? 27.609 3.520 -17.204 1.00 48.69 156 PRO A O 1
ATOM 1183 N N . HIS A 1 157 ? 25.960 2.186 -16.496 1.00 52.31 157 HIS A N 1
ATOM 1184 C CA . HIS A 1 157 ? 25.060 3.283 -16.201 1.00 52.31 157 HIS A CA 1
ATOM 1185 C C . HIS A 1 157 ? 25.565 3.943 -14.917 1.00 52.31 157 HIS A C 1
ATOM 1187 O O . HIS A 1 157 ? 25.691 3.269 -13.886 1.00 52.31 157 HIS A O 1
ATOM 1193 N N . PRO A 1 158 ? 25.895 5.247 -14.940 1.00 48.12 158 PRO A N 1
ATOM 1194 C CA . PRO A 1 158 ? 26.304 5.931 -13.730 1.00 48.12 158 PRO A CA 1
ATOM 1195 C C . PRO A 1 158 ? 25.151 5.811 -12.737 1.00 48.12 158 PRO A C 1
ATOM 1197 O O . PRO A 1 158 ? 24.050 6.289 -13.006 1.00 48.12 158 PRO A O 1
ATOM 1200 N N . ARG A 1 159 ? 25.387 5.145 -11.597 1.00 49.72 159 ARG A N 1
ATOM 1201 C CA . ARG A 1 159 ? 24.413 5.074 -10.504 1.00 49.72 159 ARG A CA 1
ATOM 1202 C C . ARG A 1 159 ? 24.072 6.502 -10.100 1.00 49.72 159 ARG A C 1
ATOM 1204 O O . ARG A 1 159 ? 24.841 7.153 -9.390 1.00 49.72 159 ARG A O 1
ATOM 1211 N N . ALA A 1 160 ? 22.944 7.007 -10.591 1.00 55.81 160 ALA A N 1
ATOM 1212 C CA . ALA A 1 160 ? 22.499 8.349 -10.280 1.00 55.81 160 ALA A CA 1
ATOM 1213 C C . ALA A 1 160 ? 22.341 8.441 -8.760 1.00 55.81 160 ALA A C 1
ATOM 1215 O O . ALA A 1 160 ? 21.661 7.624 -8.137 1.00 55.81 160 ALA A O 1
ATOM 1216 N N . ARG A 1 161 ? 23.022 9.410 -8.140 1.00 54.28 161 ARG A N 1
ATOM 1217 C CA . ARG A 1 161 ? 22.983 9.612 -6.689 1.00 54.28 161 ARG A CA 1
ATOM 1218 C C . ARG A 1 161 ? 21.545 9.939 -6.281 1.00 54.28 161 ARG A C 1
ATOM 1220 O O . ARG A 1 161 ? 21.100 11.071 -6.454 1.00 54.28 161 ARG A O 1
ATOM 1227 N N . VAL A 1 162 ? 20.830 8.947 -5.747 1.00 56.03 162 VAL A N 1
ATOM 1228 C CA . VAL A 1 162 ? 19.444 9.104 -5.293 1.00 56.03 162 VAL A CA 1
ATOM 1229 C C . VAL A 1 162 ? 19.437 10.029 -4.068 1.00 56.03 162 VAL A C 1
ATOM 1231 O O . VAL A 1 162 ? 20.089 9.712 -3.067 1.00 56.03 162 VAL A O 1
ATOM 1234 N N . PRO A 1 163 ? 18.740 11.180 -4.114 1.00 54.31 163 PRO A N 1
ATOM 1235 C CA . PRO A 1 163 ? 18.638 12.059 -2.961 1.00 54.31 163 PRO A CA 1
ATOM 1236 C C . PRO A 1 163 ? 17.927 11.327 -1.821 1.00 54.31 163 PRO A C 1
ATOM 1238 O O . PRO A 1 163 ? 16.824 10.809 -1.990 1.00 54.31 163 PRO A O 1
ATOM 1241 N N . ARG A 1 164 ? 18.528 11.323 -0.630 1.00 56.03 164 ARG A N 1
ATOM 1242 C CA . ARG A 1 164 ? 18.001 10.618 0.550 1.00 56.03 164 ARG A CA 1
ATOM 1243 C C . ARG A 1 164 ? 16.846 11.368 1.216 1.00 56.03 164 ARG A C 1
ATOM 1245 O O . ARG A 1 164 ? 16.233 10.867 2.154 1.00 56.03 164 ARG A O 1
ATOM 1252 N N . SER A 1 165 ? 16.543 12.587 0.760 1.00 54.12 165 SER A N 1
ATOM 1253 C CA . SER A 1 165 ? 15.409 13.375 1.246 1.00 54.12 165 SER A CA 1
ATOM 1254 C C . SER A 1 165 ? 14.875 14.366 0.208 1.00 54.12 165 SER A C 1
ATOM 1256 O O . SER A 1 165 ? 15.592 14.848 -0.668 1.00 54.12 165 SER A O 1
ATOM 1258 N N . PHE A 1 166 ? 13.613 14.768 0.373 1.00 42.38 166 PHE A N 1
ATOM 1259 C CA . PHE A 1 166 ? 12.975 15.797 -0.459 1.00 42.38 166 PHE A CA 1
ATOM 1260 C C . PHE A 1 166 ? 13.690 17.161 -0.388 1.00 42.38 166 PHE A C 1
ATOM 1262 O O . PHE A 1 166 ? 13.702 17.925 -1.354 1.00 42.38 166 PHE A O 1
ATOM 1269 N N . ARG A 1 167 ? 14.322 17.468 0.754 1.00 52.38 167 ARG A N 1
ATOM 1270 C CA . ARG A 1 167 ? 15.127 18.684 0.940 1.00 52.38 167 ARG A CA 1
ATOM 1271 C C . ARG A 1 167 ? 16.415 18.635 0.114 1.00 52.38 167 ARG A C 1
ATOM 1273 O O . ARG A 1 167 ? 16.803 19.651 -0.454 1.00 52.38 167 ARG A O 1
ATOM 1280 N N . GLU A 1 168 ? 17.043 17.463 0.033 1.00 52.59 168 GLU A N 1
ATOM 1281 C CA . GLU A 1 168 ? 18.230 17.213 -0.792 1.00 52.59 168 GLU A CA 1
ATOM 1282 C C . GLU A 1 168 ? 17.892 17.302 -2.284 1.00 52.59 168 GLU A C 1
ATOM 1284 O O . GLU A 1 168 ? 18.549 18.048 -3.006 1.00 52.59 168 GLU A O 1
ATOM 1289 N N . TYR A 1 169 ? 16.792 16.673 -2.716 1.00 54.69 169 TYR A N 1
ATOM 1290 C CA . TYR A 1 169 ? 16.274 16.796 -4.084 1.00 54.69 169 TYR A CA 1
ATOM 1291 C C . TYR A 1 169 ? 16.064 18.263 -4.492 1.00 54.69 169 TYR A C 1
ATOM 1293 O O . TYR A 1 169 ? 16.543 18.691 -5.541 1.00 54.69 169 TYR A O 1
ATOM 1301 N N . ARG A 1 170 ? 15.424 19.071 -3.628 1.00 59.72 170 ARG A N 1
ATOM 1302 C CA . ARG A 1 170 ? 15.221 20.506 -3.892 1.00 59.72 170 ARG A CA 1
ATOM 1303 C C . ARG A 1 170 ? 16.526 21.287 -4.026 1.00 59.72 170 ARG A C 1
ATOM 1305 O O . ARG A 1 170 ? 16.570 22.184 -4.855 1.00 59.72 170 ARG A O 1
ATOM 1312 N N . ARG A 1 171 ? 17.570 20.967 -3.253 1.00 65.12 171 ARG A N 1
ATOM 1313 C CA . ARG A 1 171 ? 18.890 21.604 -3.418 1.00 65.12 171 ARG A CA 1
ATOM 1314 C C . ARG A 1 171 ? 19.548 21.199 -4.735 1.00 65.12 171 ARG A C 1
ATOM 1316 O O . ARG A 1 171 ? 20.159 22.048 -5.372 1.00 65.12 171 ARG A O 1
ATOM 1323 N N . MET A 1 172 ? 19.417 19.941 -5.152 1.00 63.19 172 MET A N 1
ATOM 1324 C CA . MET A 1 172 ? 20.036 19.452 -6.390 1.00 63.19 172 MET A CA 1
ATOM 1325 C C . MET A 1 172 ? 19.451 20.140 -7.632 1.00 63.19 172 MET A C 1
ATOM 1327 O O . MET A 1 172 ? 20.204 20.602 -8.485 1.00 63.19 172 MET A O 1
ATOM 1331 N N . ILE A 1 173 ? 18.127 20.299 -7.705 1.00 53.50 173 ILE A N 1
ATOM 1332 C CA . ILE A 1 173 ? 17.474 20.909 -8.876 1.00 53.50 173 ILE A CA 1
ATOM 1333 C C . ILE A 1 173 ? 17.618 22.437 -8.943 1.00 53.50 173 ILE A C 1
ATOM 1335 O O . ILE A 1 173 ? 17.567 22.996 -10.032 1.00 53.50 173 ILE A O 1
ATOM 1339 N N . THR A 1 174 ? 17.833 23.131 -7.817 1.00 50.72 174 THR A N 1
ATOM 1340 C CA . THR A 1 174 ? 18.032 24.595 -7.821 1.00 50.72 174 THR A CA 1
ATOM 1341 C C . THR A 1 174 ? 19.448 25.013 -8.217 1.00 50.72 174 THR A C 1
ATOM 1343 O O . THR A 1 174 ? 19.631 26.140 -8.657 1.00 50.72 174 THR A O 1
ATOM 1346 N N . HIS A 1 175 ? 20.445 24.130 -8.088 1.00 47.34 175 HIS A N 1
ATOM 1347 C CA . HIS A 1 175 ? 21.833 24.410 -8.494 1.00 47.34 175 HIS A CA 1
ATOM 1348 C C . HIS A 1 175 ? 22.155 23.927 -9.918 1.00 47.34 175 HIS A C 1
ATOM 1350 O O . HIS A 1 175 ? 23.182 24.304 -10.477 1.00 47.34 175 HIS A O 1
ATOM 1356 N N . SER A 1 176 ? 21.284 23.123 -10.538 1.00 45.88 176 SER A N 1
ATOM 1357 C CA . SER A 1 176 ? 21.508 22.586 -11.889 1.00 45.88 176 SER A CA 1
ATOM 1358 C C . SER A 1 176 ? 21.216 23.586 -13.021 1.00 45.88 176 SER A C 1
ATOM 1360 O O . SER A 1 176 ? 21.426 23.256 -14.183 1.00 45.88 176 SER A O 1
ATOM 1362 N N . GLY A 1 177 ? 20.750 24.801 -12.709 1.00 39.28 177 GLY A N 1
ATOM 1363 C CA . GLY A 1 177 ? 20.374 25.817 -13.700 1.00 39.28 177 GLY A CA 1
ATOM 1364 C C . GLY A 1 177 ? 21.502 26.730 -14.197 1.00 39.28 177 GLY A C 1
ATOM 1365 O O . GLY A 1 177 ? 21.206 27.672 -14.920 1.00 39.28 177 GLY A O 1
ATOM 1366 N N . SER A 1 178 ? 22.770 26.509 -13.819 1.00 39.22 178 SER A N 1
ATOM 1367 C CA . SER A 1 178 ? 23.856 27.462 -14.130 1.00 39.22 178 SER A CA 1
ATOM 1368 C C . SER A 1 178 ? 25.102 26.863 -14.796 1.00 39.22 178 SER A C 1
ATOM 1370 O O . SER A 1 178 ? 26.191 27.423 -14.663 1.00 39.22 178 SER A O 1
ATOM 1372 N N . ARG A 1 179 ? 24.981 25.770 -15.560 1.00 36.09 179 ARG A N 1
ATOM 1373 C CA . ARG A 1 179 ? 26.027 25.422 -16.539 1.00 36.09 179 ARG A CA 1
ATOM 1374 C C . ARG A 1 179 ? 25.629 25.968 -17.900 1.00 36.09 179 ARG A C 1
ATOM 1376 O O . ARG A 1 179 ? 24.914 25.323 -18.658 1.00 36.09 179 ARG A O 1
ATOM 1383 N N . ARG A 1 180 ? 26.086 27.191 -18.178 1.00 34.38 180 ARG A N 1
ATOM 1384 C CA . ARG A 1 180 ? 26.221 27.682 -19.549 1.00 34.38 180 ARG A CA 1
ATOM 1385 C C . ARG A 1 180 ? 27.115 26.692 -20.295 1.00 34.38 180 ARG A C 1
ATOM 1387 O O . ARG A 1 180 ? 28.214 26.408 -19.830 1.00 34.38 180 ARG A O 1
ATOM 1394 N N . HIS A 1 181 ? 26.627 26.170 -21.415 1.00 29.95 181 HIS A N 1
ATOM 1395 C CA . HIS A 1 181 ? 27.464 25.547 -22.431 1.00 29.95 181 HIS A CA 1
ATOM 1396 C C . HIS A 1 181 ? 28.491 26.596 -22.880 1.00 29.95 181 HIS A C 1
ATOM 1398 O O . HIS A 1 181 ? 28.159 27.508 -23.634 1.00 29.95 181 HIS A O 1
ATOM 1404 N N . THR A 1 182 ? 29.725 26.509 -22.393 1.00 31.38 182 THR A N 1
ATOM 1405 C CA . THR A 1 182 ? 30.867 27.051 -23.124 1.00 31.38 182 THR A CA 1
ATOM 1406 C C . THR A 1 182 ? 31.057 26.132 -24.322 1.00 31.38 182 THR A C 1
ATOM 1408 O O . THR A 1 182 ? 31.416 24.968 -24.174 1.00 31.38 182 THR A O 1
ATOM 1411 N N . ARG A 1 183 ? 30.691 26.627 -25.504 1.00 30.17 183 ARG A N 1
ATOM 1412 C CA . ARG A 1 183 ? 31.047 26.017 -26.783 1.00 30.17 183 ARG A CA 1
ATOM 1413 C C . ARG A 1 183 ? 32.563 26.162 -26.915 1.00 30.17 183 ARG A C 1
ATOM 1415 O O . ARG A 1 183 ? 33.038 27.266 -27.156 1.00 30.17 183 ARG A O 1
ATOM 1422 N N . GLU A 1 184 ? 33.298 25.085 -26.666 1.00 31.50 184 GLU A N 1
ATOM 1423 C CA . GLU A 1 184 ? 34.711 24.990 -27.037 1.00 31.50 184 GLU A CA 1
ATOM 1424 C C . GLU A 1 184 ? 34.800 25.104 -28.565 1.00 31.50 184 GLU A C 1
ATOM 1426 O O . GLU A 1 184 ? 34.088 24.411 -29.298 1.00 31.50 184 GLU A O 1
ATOM 1431 N N . ALA A 1 185 ? 35.589 26.071 -29.031 1.00 31.98 185 ALA A N 1
ATOM 1432 C CA . ALA A 1 185 ? 35.944 26.236 -30.433 1.00 31.98 185 ALA A CA 1
ATOM 1433 C C . ALA A 1 185 ? 36.996 25.176 -30.808 1.00 31.98 185 ALA A C 1
ATOM 1435 O O . ALA A 1 185 ? 37.831 24.853 -29.963 1.00 31.98 185 ALA A O 1
ATOM 1436 N N . PRO A 1 186 ? 36.976 24.624 -32.032 1.00 35.41 186 PRO A N 1
ATOM 1437 C CA . PRO A 1 186 ? 38.043 23.743 -32.480 1.00 35.41 186 PRO A CA 1
ATOM 1438 C C . PRO A 1 186 ? 39.297 24.570 -32.794 1.00 35.41 186 PRO A C 1
ATOM 1440 O O . PRO A 1 186 ? 39.204 25.643 -33.387 1.00 35.41 186 PRO A O 1
ATOM 1443 N N . GLU A 1 187 ? 40.455 24.069 -32.367 1.00 34.50 187 GLU A N 1
ATOM 1444 C CA . GLU A 1 187 ? 41.759 24.648 -32.680 1.00 34.50 187 GLU A CA 1
ATOM 1445 C C . GLU A 1 187 ? 42.097 24.460 -34.166 1.00 34.50 187 GLU A C 1
ATOM 1447 O O . GLU A 1 187 ? 42.126 23.334 -34.665 1.00 34.50 187 GLU A O 1
ATOM 1452 N N . GLU A 1 188 ? 42.373 25.564 -34.863 1.00 34.12 188 GLU A N 1
ATOM 1453 C CA . GLU A 1 188 ? 42.984 25.574 -36.193 1.00 34.12 188 GLU A CA 1
ATOM 1454 C C . GLU A 1 188 ? 44.491 25.834 -36.053 1.00 34.12 188 GLU A C 1
ATOM 1456 O O . GLU A 1 188 ? 44.919 26.839 -35.482 1.00 34.12 188 GLU A O 1
ATOM 1461 N N . GLY A 1 189 ? 45.297 24.896 -36.560 1.00 34.06 189 GLY A N 1
ATOM 1462 C CA . GLY A 1 189 ? 46.735 25.071 -36.765 1.00 34.06 189 GLY A CA 1
ATOM 1463 C C . GLY A 1 189 ? 47.042 25.938 -37.998 1.00 34.06 189 GLY A C 1
ATOM 1464 O O . GLY A 1 189 ? 46.162 26.151 -38.831 1.00 34.06 189 GLY A O 1
ATOM 1465 N N . PRO A 1 190 ? 48.278 26.452 -38.128 1.00 40.81 190 PRO A N 1
ATOM 1466 C CA . PRO A 1 190 ? 48.592 27.524 -39.062 1.00 40.81 190 PRO A CA 1
ATOM 1467 C C . PRO A 1 190 ? 48.990 26.976 -40.437 1.00 40.81 190 PRO A C 1
ATOM 1469 O O . PRO A 1 190 ? 49.860 26.112 -40.505 1.00 40.81 190 PRO A O 1
ATOM 1472 N N . ASP A 1 191 ? 48.440 27.530 -41.522 1.00 31.47 191 ASP A N 1
ATOM 1473 C CA . ASP A 1 191 ? 49.185 27.664 -42.781 1.00 31.47 191 ASP A CA 1
ATOM 1474 C C . ASP A 1 191 ? 48.603 28.749 -43.710 1.00 31.47 191 ASP A C 1
ATOM 1476 O O . ASP A 1 191 ? 47.494 29.245 -43.527 1.00 31.47 191 ASP A O 1
ATOM 1480 N N . ALA A 1 192 ? 49.435 29.155 -44.658 1.00 33.97 192 ALA A N 1
ATOM 1481 C CA . ALA A 1 192 ? 49.603 30.470 -45.244 1.00 33.97 192 ALA A CA 1
ATOM 1482 C C . ALA A 1 192 ? 48.604 30.946 -46.322 1.00 33.97 192 ALA A C 1
ATOM 1484 O O . ALA A 1 192 ? 48.099 30.177 -47.131 1.00 33.97 192 ALA A O 1
ATOM 1485 N N . GLY A 1 193 ? 48.535 32.282 -46.437 1.00 29.55 193 GLY A N 1
ATOM 1486 C CA . GLY A 1 193 ? 48.638 33.005 -47.713 1.00 29.55 193 GLY A CA 1
ATOM 1487 C C . GLY A 1 193 ? 47.337 33.351 -48.442 1.00 29.55 193 GLY A C 1
ATOM 1488 O O . GLY A 1 193 ? 46.559 32.476 -48.797 1.00 29.55 193 GLY A O 1
ATOM 1489 N N . GLY A 1 194 ? 47.164 34.635 -48.780 1.00 30.61 194 GLY A N 1
ATOM 1490 C CA . GLY A 1 194 ? 46.240 35.041 -49.845 1.00 30.61 194 GLY A CA 1
ATOM 1491 C C . GLY A 1 194 ? 45.612 36.417 -49.667 1.00 30.61 194 GLY A C 1
ATOM 1492 O O . GLY A 1 194 ? 44.580 36.552 -49.028 1.00 30.61 194 GLY A O 1
ATOM 1493 N N . ASP A 1 195 ? 46.254 37.410 -50.272 1.00 31.14 195 ASP A N 1
ATOM 1494 C CA . ASP A 1 195 ? 45.836 38.801 -50.472 1.00 31.14 195 ASP A CA 1
ATOM 1495 C C . ASP A 1 195 ? 44.429 38.943 -51.102 1.00 31.14 195 ASP A C 1
ATOM 1497 O O . ASP A 1 195 ? 44.036 38.119 -51.930 1.00 31.14 195 ASP A O 1
ATOM 1501 N N . GLY A 1 196 ? 43.687 40.011 -50.778 1.00 32.97 196 GLY A N 1
ATOM 1502 C CA . GLY A 1 196 ? 42.388 40.278 -51.415 1.00 32.97 196 GLY A CA 1
ATOM 1503 C C . GLY A 1 196 ? 41.528 41.349 -50.741 1.00 32.97 196 GLY A C 1
ATOM 1504 O O . GLY A 1 196 ? 40.647 41.057 -49.941 1.00 32.97 196 GLY A O 1
ATOM 1505 N N . SER A 1 197 ? 41.791 42.597 -51.103 1.00 34.09 197 SER A N 1
ATOM 1506 C CA . SER A 1 197 ? 41.082 43.839 -50.779 1.00 34.09 197 SER A CA 1
ATOM 1507 C C . SER A 1 197 ? 39.590 43.873 -51.168 1.00 34.09 197 SER A C 1
ATOM 1509 O O . SER A 1 197 ? 39.195 43.312 -52.186 1.00 34.09 197 SER A O 1
ATOM 1511 N N . GLY A 1 198 ? 38.769 44.635 -50.422 1.00 31.62 198 GLY A N 1
ATOM 1512 C CA . GLY A 1 198 ? 37.461 45.086 -50.923 1.00 31.62 198 GLY A CA 1
ATOM 1513 C C . GLY A 1 198 ? 36.418 45.532 -49.892 1.00 31.62 198 GLY A C 1
ATOM 1514 O O . GLY A 1 198 ? 35.628 44.723 -49.434 1.00 31.62 198 GLY A O 1
ATOM 1515 N N . GLN A 1 199 ? 36.378 46.847 -49.654 1.00 33.38 199 GLN A N 1
ATOM 1516 C CA . GLN A 1 199 ? 35.201 47.688 -49.380 1.00 33.38 199 GLN A CA 1
ATOM 1517 C C . GLN A 1 199 ? 34.312 47.439 -48.138 1.00 33.38 199 GLN A C 1
ATOM 1519 O O . GLN A 1 199 ? 33.575 46.467 -48.011 1.00 33.38 199 GLN A O 1
ATOM 1524 N N . VAL A 1 200 ? 34.325 48.456 -47.275 1.00 35.41 200 VAL A N 1
ATOM 1525 C CA . VAL A 1 200 ? 33.422 48.720 -46.149 1.00 35.41 200 VAL A CA 1
ATOM 1526 C C . VAL A 1 200 ? 32.182 49.455 -46.662 1.00 35.41 200 VAL A C 1
ATOM 1528 O O . VAL A 1 200 ? 32.343 50.422 -47.399 1.00 35.41 200 VAL A O 1
ATOM 1531 N N . ASP A 1 201 ? 30.991 49.065 -46.211 1.00 33.16 201 ASP A N 1
ATOM 1532 C CA . ASP A 1 201 ? 29.854 49.983 -46.075 1.00 33.16 201 ASP A CA 1
ATOM 1533 C C . ASP A 1 201 ? 29.009 49.578 -44.855 1.00 33.16 201 ASP A C 1
ATOM 1535 O O . ASP A 1 201 ? 28.404 48.505 -44.802 1.00 33.16 201 ASP A O 1
ATOM 1539 N N . GLU A 1 202 ? 29.021 50.451 -43.845 1.00 42.03 202 GLU A N 1
ATOM 1540 C CA . GLU A 1 202 ? 28.049 50.477 -42.749 1.00 42.03 202 GLU A CA 1
ATOM 1541 C C . GLU A 1 202 ? 26.684 50.965 -43.259 1.00 42.03 202 GLU A C 1
ATOM 1543 O O . GLU A 1 202 ? 26.601 51.739 -44.214 1.00 42.03 202 GLU A O 1
ATOM 1548 N N . PRO A 1 203 ? 25.607 50.665 -42.517 1.00 37.34 203 PRO A N 1
ATOM 1549 C CA . PRO A 1 203 ? 24.878 51.819 -41.998 1.00 37.34 203 PRO A CA 1
ATOM 1550 C C . PRO A 1 203 ? 24.641 51.773 -40.482 1.00 37.34 203 PRO A C 1
ATOM 1552 O O . PRO A 1 203 ? 24.195 50.782 -39.904 1.00 37.34 203 PRO A O 1
ATOM 1555 N N . SER A 1 204 ? 24.911 52.933 -39.889 1.00 37.75 204 SER A N 1
ATOM 1556 C CA . SER A 1 204 ? 24.680 53.353 -38.506 1.00 37.75 204 SER A CA 1
ATOM 1557 C C . SER A 1 204 ? 23.206 53.786 -38.258 1.00 37.75 204 SER A C 1
ATOM 1559 O O . SER A 1 204 ? 22.386 53.724 -39.177 1.00 37.75 204 SER A O 1
ATOM 1561 N N . PRO A 1 205 ? 22.796 54.172 -37.027 1.00 46.78 205 PRO A N 1
ATOM 1562 C CA . PRO A 1 205 ? 21.602 53.638 -36.373 1.00 46.78 205 PRO A CA 1
ATOM 1563 C C . PRO A 1 205 ? 20.440 54.640 -36.243 1.00 46.78 205 PRO A C 1
ATOM 1565 O O . PRO A 1 205 ? 20.625 55.852 -36.282 1.00 46.78 205 PRO A O 1
ATOM 1568 N N . GLY A 1 206 ? 19.235 54.123 -35.983 1.00 32.97 206 GLY A N 1
ATOM 1569 C CA . GLY A 1 206 ? 18.061 54.920 -35.615 1.00 32.97 206 GLY A CA 1
ATOM 1570 C C . GLY A 1 206 ? 17.566 54.590 -34.208 1.00 32.97 206 GLY A C 1
ATOM 1571 O O . GLY A 1 206 ? 16.857 53.607 -34.007 1.00 32.97 206 GLY A O 1
ATOM 1572 N N . GLN A 1 207 ? 17.938 55.426 -33.238 1.00 35.56 207 GLN A N 1
ATOM 1573 C CA . GLN A 1 207 ? 17.191 55.619 -31.991 1.00 35.56 207 GLN A CA 1
ATOM 1574 C C . GLN A 1 207 ? 15.836 56.271 -32.335 1.00 35.56 207 GLN A C 1
ATOM 1576 O O . GLN A 1 207 ? 15.800 57.139 -33.197 1.00 35.56 207 GLN A O 1
ATOM 1581 N N . ASP A 1 208 ? 14.726 55.907 -31.686 1.00 33.91 208 ASP A N 1
ATOM 1582 C CA . ASP A 1 208 ? 14.245 56.697 -30.547 1.00 33.91 208 ASP A CA 1
ATOM 1583 C C . ASP A 1 208 ? 12.960 56.149 -29.898 1.00 33.91 208 ASP A C 1
ATOM 1585 O O . ASP A 1 208 ? 12.036 55.614 -30.508 1.00 33.91 208 ASP A O 1
ATOM 1589 N N . VAL A 1 209 ? 12.967 56.339 -28.588 1.00 35.59 209 VAL A N 1
ATOM 1590 C CA . VAL A 1 209 ? 11.906 56.301 -27.583 1.00 35.59 209 VAL A CA 1
ATOM 1591 C C . VAL A 1 209 ? 10.573 56.964 -27.989 1.00 35.59 209 VAL A C 1
ATOM 1593 O O . VAL A 1 209 ? 10.582 58.089 -28.466 1.00 35.59 209 VAL A O 1
ATOM 1596 N N . ARG A 1 210 ? 9.421 56.387 -27.583 1.00 34.44 210 ARG A N 1
ATOM 1597 C CA . ARG A 1 210 ? 8.557 56.825 -26.440 1.00 34.44 210 ARG A CA 1
ATOM 1598 C C . ARG A 1 210 ? 7.068 56.419 -26.584 1.00 34.44 210 ARG A C 1
ATOM 1600 O O . ARG A 1 210 ? 6.403 56.773 -27.540 1.00 34.44 210 ARG A O 1
ATOM 1607 N N . ARG A 1 211 ? 6.556 55.881 -25.463 1.00 33.94 211 ARG A N 1
ATOM 1608 C CA . ARG A 1 211 ? 5.318 56.245 -24.723 1.00 33.94 211 ARG A CA 1
ATOM 1609 C C . ARG A 1 211 ? 3.891 55.982 -25.279 1.00 33.94 211 ARG A C 1
ATOM 1611 O O . ARG A 1 211 ? 3.406 56.682 -26.148 1.00 33.94 211 ARG A O 1
ATOM 1618 N N . LEU A 1 212 ? 3.181 55.204 -24.443 1.00 33.53 212 LEU A N 1
ATOM 1619 C CA . LEU A 1 212 ? 1.917 55.495 -23.721 1.00 33.53 212 LEU A CA 1
ATOM 1620 C C . LEU A 1 212 ? 0.531 55.191 -24.334 1.00 33.53 212 LEU A C 1
ATOM 1622 O O . LEU A 1 212 ? 0.125 55.745 -25.339 1.00 33.53 212 LEU A O 1
ATOM 1626 N N . HIS A 1 213 ? -0.219 54.474 -23.483 1.00 32.31 213 HIS A N 1
ATOM 1627 C CA . HIS A 1 213 ? -1.637 54.603 -23.112 1.00 32.31 213 HIS A CA 1
ATOM 1628 C C . HIS A 1 213 ? -2.784 54.151 -24.040 1.00 32.31 213 HIS A C 1
ATOM 1630 O O . HIS A 1 213 ? -3.069 54.746 -25.065 1.00 32.31 213 HIS A O 1
ATOM 1636 N N . SER A 1 214 ? -3.561 53.236 -23.437 1.00 32.09 214 SER A N 1
ATOM 1637 C CA . SER A 1 214 ? -5.025 53.228 -23.271 1.00 32.09 214 SER A CA 1
ATOM 1638 C C . SER A 1 214 ? -5.961 52.758 -24.389 1.00 32.09 214 SER A C 1
ATOM 1640 O O . SER A 1 214 ? -6.061 53.364 -25.441 1.00 32.09 214 SER A O 1
ATOM 1642 N N . ALA A 1 215 ? -6.790 51.802 -23.945 1.00 34.34 215 ALA A N 1
ATOM 1643 C CA . ALA A 1 215 ? -8.240 51.680 -24.115 1.00 34.34 215 ALA A CA 1
ATOM 1644 C C . ALA A 1 215 ? -8.812 51.325 -25.498 1.00 34.34 215 ALA A C 1
ATOM 1646 O O . ALA A 1 215 ? -8.596 52.007 -26.493 1.00 34.34 215 ALA A O 1
ATOM 1647 N N . GLY A 1 216 ? -9.638 50.277 -25.470 1.00 37.16 216 GLY A N 1
ATOM 1648 C CA . GLY A 1 216 ? -10.468 49.750 -26.547 1.00 37.16 216 GLY A CA 1
ATOM 1649 C C . GLY A 1 216 ? -10.977 48.380 -26.145 1.00 37.16 216 GLY A C 1
ATOM 1650 O O . GLY A 1 216 ? -10.251 47.408 -26.436 1.00 37.16 216 GLY A O 1
#